Protein AF-0000000086679203 (afdb_homodimer)

Structure (mmCIF, N/CA/C/O backbone):
data_AF-0000000086679203-model_v1
#
loop_
_entity.id
_entity.type
_entity.pdbx_description
1 polymer 'Zinc finger CGNR domain-containing protein'
#
loop_
_atom_site.group_PDB
_atom_site.id
_atom_site.type_symbol
_atom_site.label_atom_id
_atom_site.label_alt_id
_atom_site.label_comp_id
_atom_site.label_asym_id
_atom_site.label_entity_id
_atom_site.label_seq_id
_atom_site.pdbx_PDB_ins_code
_atom_site.Cartn_x
_atom_site.Cartn_y
_atom_site.Cartn_z
_atom_site.occupancy
_atom_site.B_iso_or_equiv
_atom_site.auth_seq_id
_atom_site.auth_comp_id
_atom_site.auth_asym_id
_atom_site.auth_atom_id
_atom_site.pdbx_PDB_model_num
ATOM 1 N N . MET A 1 1 ? -20.391 -7.871 -9.812 1 28.98 1 MET A N 1
ATOM 2 C CA . MET A 1 1 ? -19.125 -7.648 -10.523 1 28.98 1 MET A CA 1
ATOM 3 C C . MET A 1 1 ? -18.188 -8.828 -10.344 1 28.98 1 MET A C 1
ATOM 5 O O . MET A 1 1 ? -17.969 -9.297 -9.219 1 28.98 1 MET A O 1
ATOM 9 N N . VAL A 1 2 ? -18.141 -9.641 -11.359 1 36.97 2 VAL A N 1
ATOM 10 C CA . VAL A 1 2 ? -17.266 -10.797 -11.234 1 36.97 2 VAL A CA 1
ATOM 11 C C . VAL A 1 2 ? -15.867 -10.352 -10.812 1 36.97 2 VAL A C 1
ATOM 13 O O . VAL A 1 2 ? -15.188 -9.633 -11.547 1 36.97 2 VAL A O 1
ATOM 16 N N . VAL A 1 3 ? -15.625 -10.086 -9.539 1 51.94 3 VAL A N 1
ATOM 17 C CA . VAL A 1 3 ? -14.328 -9.68 -9.023 1 51.94 3 VAL A CA 1
ATOM 18 C C . VAL A 1 3 ? -13.266 -10.695 -9.43 1 51.94 3 VAL A C 1
ATOM 20 O O . VAL A 1 3 ? -13.445 -11.898 -9.25 1 51.94 3 VAL A O 1
ATOM 23 N N . SER A 1 4 ? -12.383 -10.289 -10.422 1 75.81 4 SER A N 1
ATOM 24 C CA . SER A 1 4 ? -11.289 -11.109 -10.938 1 75.81 4 SER A CA 1
ATOM 25 C C . SER A 1 4 ? -10.414 -11.633 -9.812 1 75.81 4 SER A C 1
ATOM 27 O O . SER A 1 4 ? -10.289 -11 -8.766 1 75.81 4 SER A O 1
ATOM 29 N N . GLU A 1 5 ? -10.125 -12.953 -9.797 1 90.06 5 GLU A N 1
ATOM 30 C CA . GLU A 1 5 ? -9.203 -13.57 -8.844 1 90.06 5 GLU A CA 1
ATOM 31 C C . GLU A 1 5 ? -7.938 -12.734 -8.68 1 90.06 5 GLU A C 1
ATOM 33 O O . GLU A 1 5 ? -7.488 -12.086 -9.625 1 90.06 5 GLU A O 1
ATOM 38 N N . PRO A 1 6 ? -7.426 -12.656 -7.492 1 94 6 PRO A N 1
ATOM 39 C CA . PRO A 1 6 ? -6.152 -11.961 -7.281 1 94 6 PRO A CA 1
ATOM 40 C C . PRO A 1 6 ? -5.07 -12.406 -8.266 1 94 6 PRO A C 1
ATOM 42 O O . PRO A 1 6 ? -5.078 -13.547 -8.727 1 94 6 PRO A O 1
ATOM 45 N N . LEU A 1 7 ? -4.176 -11.562 -8.562 1 96.25 7 LEU A N 1
ATOM 46 C CA . LEU A 1 7 ? -3.15 -11.758 -9.586 1 96.25 7 LEU A CA 1
ATOM 47 C C . LEU A 1 7 ? -2.301 -12.984 -9.266 1 96.25 7 LEU A C 1
ATOM 49 O O . LEU A 1 7 ? -1.97 -13.766 -10.164 1 96.25 7 LEU A O 1
ATOM 53 N N . SER A 1 8 ? -1.88 -13.164 -8.023 1 97.5 8 SER A N 1
ATOM 54 C CA . SER A 1 8 ? -1.016 -14.273 -7.645 1 97.5 8 SER A CA 1
ATOM 55 C C . SER A 1 8 ? -1.728 -15.609 -7.816 1 97.5 8 SER A C 1
ATOM 57 O O . SER A 1 8 ? -1.093 -16.625 -8.117 1 97.5 8 SER A O 1
ATOM 59 N N . LEU A 1 9 ? -3.004 -15.625 -7.617 1 97.5 9 LEU A N 1
ATOM 60 C CA . LEU A 1 9 ? -3.771 -16.844 -7.844 1 97.5 9 LEU A CA 1
ATOM 61 C C . LEU A 1 9 ? -3.828 -17.188 -9.328 1 97.5 9 LEU A C 1
ATOM 63 O O . LEU A 1 9 ? -3.643 -18.344 -9.719 1 97.5 9 LEU A O 1
ATOM 67 N N . ARG A 1 10 ? -4.117 -16.172 -10.125 1 97.62 10 ARG A N 1
ATOM 68 C CA . ARG A 1 10 ? -4.07 -16.359 -11.57 1 97.62 10 ARG A CA 1
ATOM 69 C C . ARG A 1 10 ? -2.686 -16.812 -12.016 1 97.62 10 ARG A C 1
ATOM 71 O O . ARG A 1 10 ? -2.557 -17.656 -12.914 1 97.62 10 ARG A O 1
ATOM 78 N N . PHE A 1 11 ? -1.636 -16.281 -11.352 1 98.31 11 PHE A N 1
ATOM 79 C CA . PHE A 1 11 ? -0.25 -16.656 -11.609 1 98.31 11 PHE A CA 1
ATOM 80 C C . PHE A 1 11 ? -0.009 -18.109 -11.234 1 98.31 11 PHE A C 1
ATOM 82 O O . PHE A 1 11 ? 0.572 -18.875 -12.016 1 98.31 11 PHE A O 1
ATOM 89 N N . ALA A 1 12 ? -0.465 -18.562 -10.117 1 98 12 ALA A N 1
ATOM 90 C CA . ALA A 1 12 ? -0.355 -19.953 -9.68 1 98 12 ALA A CA 1
ATOM 91 C C . ALA A 1 12 ? -1.036 -20.906 -10.664 1 98 12 ALA A C 1
ATOM 93 O O . ALA A 1 12 ? -0.551 -22 -10.914 1 98 12 ALA A O 1
ATOM 94 N N . ASN A 1 13 ? -2.07 -20.406 -11.25 1 97.75 13 ASN A N 1
ATOM 95 C CA . ASN A 1 13 ? -2.904 -21.234 -12.109 1 97.75 13 ASN A CA 1
ATOM 96 C C . ASN A 1 13 ? -2.396 -21.234 -13.547 1 97.75 13 ASN A C 1
ATOM 98 O O . ASN A 1 13 ? -3.068 -21.75 -14.445 1 97.75 13 ASN A O 1
ATOM 102 N N . THR A 1 14 ? -1.277 -20.641 -13.727 1 98.19 14 THR A N 1
ATOM 103 C CA . THR A 1 14 ? -0.649 -20.797 -15.039 1 98.19 14 THR A CA 1
ATOM 104 C C . THR A 1 14 ? -0.159 -22.234 -15.234 1 98.19 14 THR A C 1
ATOM 106 O O . THR A 1 14 ? 0.176 -22.625 -16.359 1 98.19 14 THR A O 1
ATOM 109 N N . ARG A 1 15 ? -0.056 -22.969 -14.18 1 97.06 15 ARG A N 1
ATOM 110 C CA . ARG A 1 15 ? 0.003 -24.422 -14.273 1 97.06 15 ARG A CA 1
ATOM 111 C C . ARG A 1 15 ? -1.397 -25.031 -14.305 1 97.06 15 ARG A C 1
ATOM 113 O O . ARG A 1 15 ? -2.197 -24.797 -13.398 1 97.06 15 ARG A O 1
ATOM 120 N N . TYR A 1 16 ? -1.671 -25.734 -15.344 1 94.62 16 TYR A N 1
ATOM 121 C CA . TYR A 1 16 ? -3.012 -26.281 -15.508 1 94.62 16 TYR A CA 1
ATOM 122 C C . TYR A 1 16 ? -2.977 -27.578 -16.312 1 94.62 16 TYR A C 1
ATOM 124 O O . TYR A 1 16 ? -1.909 -28.03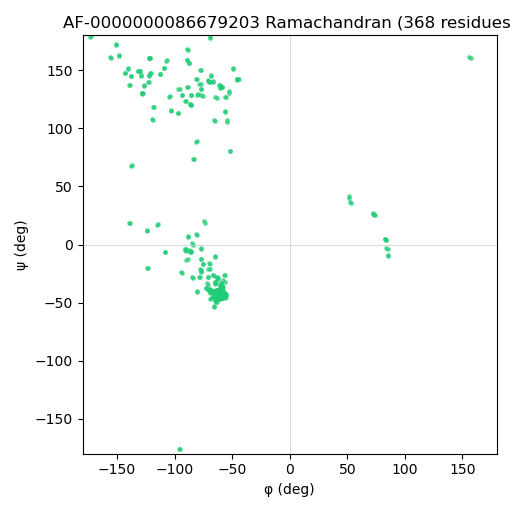1 -16.734 1 94.62 16 TYR A O 1
ATOM 132 N N . ALA A 1 17 ? -4.156 -28.234 -16.344 1 93.44 17 ALA A N 1
ATOM 133 C CA . ALA A 1 17 ? -4.273 -29.484 -17.109 1 93.44 17 ALA A CA 1
ATOM 134 C C . ALA A 1 17 ? -5.43 -29.422 -18.094 1 93.44 17 ALA A C 1
ATOM 136 O O . ALA A 1 17 ? -6.477 -28.828 -17.797 1 93.44 17 ALA A O 1
ATOM 137 N N . VAL A 1 18 ? -5.195 -29.891 -19.25 1 89.44 18 VAL A N 1
ATOM 138 C CA . VAL A 1 18 ? -6.227 -30.078 -20.281 1 89.44 18 VAL A CA 1
ATOM 139 C C . VAL A 1 18 ? -6.32 -31.562 -20.641 1 89.44 18 VAL A C 1
ATOM 141 O O . VAL A 1 18 ? -5.363 -32.125 -21.172 1 89.44 18 VAL A O 1
ATOM 144 N N . ARG A 1 19 ? -7.504 -32.156 -20.391 1 85.06 19 ARG A N 1
ATOM 145 C CA . ARG A 1 19 ? -7.723 -33.562 -20.672 1 85.06 19 ARG A CA 1
ATOM 146 C C . ARG A 1 19 ? -6.633 -34.438 -20.047 1 85.06 19 ARG A C 1
ATOM 148 O O . ARG A 1 19 ? -6.047 -35.281 -20.703 1 85.06 19 ARG A O 1
ATOM 155 N N . GLY A 1 20 ? -6.281 -34.094 -18.906 1 85.06 20 GLY A N 1
ATOM 156 C CA . GLY A 1 20 ? -5.34 -34.875 -18.125 1 85.06 20 GLY A CA 1
ATOM 157 C C . GLY A 1 20 ? -3.893 -34.562 -18.422 1 85.06 20 GLY A C 1
ATOM 158 O O . GLY A 1 20 ? -2.982 -35.062 -17.781 1 85.06 20 GLY A O 1
ATOM 159 N N . GLN A 1 21 ? -3.664 -33.719 -19.375 1 92.69 21 GLN A N 1
ATOM 160 C CA . GLN A 1 21 ? -2.303 -33.344 -19.734 1 92.69 21 GLN A CA 1
ATOM 161 C C . GLN A 1 21 ? -1.887 -32.031 -19.078 1 92.69 21 GLN A C 1
ATOM 163 O O . GLN A 1 21 ? -2.586 -31.016 -19.188 1 92.69 21 GLN A O 1
ATOM 168 N N . ALA A 1 22 ? -0.679 -32.094 -18.531 1 94.94 22 ALA A N 1
ATOM 169 C CA . ALA A 1 22 ? -0.171 -30.922 -17.812 1 94.94 22 ALA A CA 1
ATOM 170 C C . ALA A 1 22 ? 0.314 -29.844 -18.781 1 94.94 22 ALA A C 1
ATOM 172 O O . ALA A 1 22 ? 0.946 -30.156 -19.797 1 94.94 22 ALA A O 1
ATOM 173 N N . HIS A 1 23 ? 0.017 -28.625 -18.516 1 96.5 23 HIS A N 1
ATOM 174 C CA . HIS A 1 23 ? 0.454 -27.469 -19.281 1 96.5 23 HIS A CA 1
ATOM 175 C C . HIS A 1 23 ? 1.065 -26.406 -18.375 1 96.5 23 HIS A C 1
ATOM 177 O O . HIS A 1 23 ? 0.652 -26.25 -17.219 1 96.5 23 HIS A O 1
ATOM 183 N N . ASP A 1 24 ? 2.121 -25.703 -18.969 1 97.69 24 ASP A N 1
ATOM 184 C CA . ASP A 1 24 ? 2.805 -24.625 -18.25 1 97.69 24 ASP A CA 1
ATOM 185 C C . ASP A 1 24 ? 2.686 -23.297 -19 1 97.69 24 ASP A C 1
ATOM 187 O O . ASP A 1 24 ? 3.375 -23.078 -19.984 1 97.69 24 ASP A O 1
ATOM 191 N N . GLY A 1 25 ? 1.89 -22.406 -18.469 1 97.81 25 GLY A N 1
ATOM 192 C CA . GLY A 1 25 ? 1.56 -21.156 -19.125 1 97.81 25 GLY A CA 1
ATOM 193 C C . GLY A 1 25 ? 2.672 -20.125 -19.047 1 97.81 25 GLY A C 1
ATOM 194 O O . GLY A 1 25 ? 2.57 -19.047 -19.625 1 97.81 25 GLY A O 1
ATOM 195 N N . ILE A 1 26 ? 3.805 -20.484 -18.297 1 97.12 26 ILE A N 1
ATOM 196 C CA . ILE A 1 26 ? 4.902 -19.531 -18.219 1 97.12 26 ILE A CA 1
ATOM 197 C C . ILE A 1 26 ? 6.238 -20.266 -18.344 1 97.12 26 ILE A C 1
ATOM 199 O O . ILE A 1 26 ? 7.281 -19.734 -17.938 1 97.12 26 ILE A O 1
ATOM 203 N N . GLY A 1 27 ? 6.227 -21.453 -18.844 1 96.12 27 GLY A N 1
ATOM 204 C CA . GLY A 1 27 ? 7.379 -22.344 -18.828 1 96.12 27 GLY A CA 1
ATOM 205 C C . GLY A 1 27 ? 8.422 -21.984 -19.875 1 96.12 27 GLY A C 1
ATOM 206 O O . GLY A 1 27 ? 9.523 -22.531 -19.875 1 96.12 27 GLY A O 1
ATOM 207 N N . THR A 1 28 ? 8.109 -21.109 -20.828 1 95.38 28 THR A N 1
ATOM 208 C CA . THR A 1 28 ? 9.055 -20.625 -21.812 1 95.38 28 THR A CA 1
ATOM 209 C C . THR A 1 28 ? 9.172 -19.094 -21.75 1 95.38 28 THR A C 1
ATOM 211 O O . THR A 1 28 ? 8.305 -18.422 -21.188 1 95.38 28 THR A O 1
ATOM 214 N N . ARG A 1 29 ? 10.273 -18.672 -22.312 1 94.81 29 ARG A N 1
ATOM 215 C CA . ARG A 1 29 ? 10.492 -17.234 -22.359 1 94.81 29 ARG A CA 1
ATOM 216 C C . ARG A 1 29 ? 9.328 -16.516 -23.031 1 94.81 29 ARG A C 1
ATOM 218 O O . ARG A 1 29 ? 8.867 -15.477 -22.547 1 94.81 29 ARG A O 1
ATOM 225 N N . GLU A 1 30 ? 8.859 -17.078 -24.109 1 94.38 30 GLU A N 1
ATOM 226 C CA . GLU A 1 30 ? 7.773 -16.484 -24.891 1 94.38 30 GLU A CA 1
ATOM 227 C C . GLU A 1 30 ? 6.48 -16.453 -24.078 1 94.38 30 GLU A C 1
ATOM 229 O O . GLU A 1 30 ? 5.789 -15.43 -24.047 1 94.38 30 GLU A O 1
ATOM 234 N N . LEU A 1 31 ? 6.188 -17.516 -23.406 1 95.94 31 LEU A N 1
ATOM 235 C CA . LEU A 1 31 ? 4.961 -17.609 -22.625 1 95.94 31 LEU A CA 1
ATOM 236 C C . LEU A 1 31 ? 5.02 -16.672 -21.406 1 95.94 31 LEU A C 1
ATOM 238 O O . LEU A 1 31 ? 4.031 -16.016 -21.094 1 95.94 31 LEU A O 1
ATOM 242 N N . LEU A 1 32 ? 6.203 -16.656 -20.781 1 96.19 32 LEU A N 1
ATOM 243 C CA . LEU A 1 32 ? 6.379 -15.773 -19.641 1 96.19 32 LEU A CA 1
ATOM 244 C C . LEU A 1 32 ? 6.262 -14.312 -20.047 1 96.19 32 LEU A C 1
ATOM 246 O O . LEU A 1 32 ? 5.574 -13.531 -19.391 1 96.19 32 LEU A O 1
ATOM 250 N N . HIS A 1 33 ? 6.906 -13.969 -21.125 1 94 33 HIS A N 1
ATOM 251 C CA . HIS A 1 33 ? 6.844 -12.602 -21.625 1 94 33 HIS A CA 1
ATOM 252 C C . HIS A 1 33 ? 5.406 -12.195 -21.938 1 94 33 HIS A C 1
ATOM 254 O O . HIS A 1 33 ? 4.98 -11.094 -21.578 1 94 33 HIS A O 1
ATOM 260 N N . ALA A 1 34 ? 4.699 -13.047 -22.594 1 94.69 34 ALA A N 1
ATOM 261 C CA . ALA A 1 34 ? 3.305 -12.766 -22.938 1 94.69 34 ALA A CA 1
ATOM 262 C C . ALA A 1 34 ? 2.465 -12.57 -21.672 1 94.69 34 ALA A C 1
ATOM 264 O O . ALA A 1 34 ? 1.638 -11.656 -21.609 1 94.69 34 ALA A O 1
ATOM 265 N N . TRP A 1 35 ? 2.65 -13.422 -20.75 1 96.38 35 TRP A N 1
ATOM 266 C CA . TRP A 1 35 ? 1.886 -13.336 -19.516 1 96.38 35 TRP A CA 1
ATOM 267 C C . TRP A 1 35 ? 2.176 -12.023 -18.781 1 96.38 35 TRP A C 1
ATOM 269 O O . TRP A 1 35 ? 1.255 -11.336 -18.328 1 96.38 35 TRP A O 1
ATOM 279 N N . LEU A 1 36 ? 3.469 -11.648 -18.641 1 94.81 36 LEU A N 1
ATOM 280 C CA . LEU A 1 36 ? 3.869 -10.422 -17.953 1 94.81 36 LEU A CA 1
ATOM 281 C C . LEU A 1 36 ? 3.34 -9.188 -18.688 1 94.81 36 LEU A C 1
ATOM 283 O O . LEU A 1 36 ? 2.908 -8.227 -18.047 1 94.81 36 LEU A O 1
ATOM 287 N N . THR A 1 37 ? 3.385 -9.273 -19.953 1 93.06 37 THR A N 1
ATOM 288 C CA . THR A 1 37 ? 2.889 -8.156 -20.766 1 93.06 37 THR A CA 1
ATOM 289 C C . THR A 1 37 ? 1.393 -7.953 -20.547 1 93.06 37 THR A C 1
ATOM 291 O O . THR A 1 37 ? 0.935 -6.824 -20.359 1 93.06 37 THR A O 1
ATOM 294 N N . ARG A 1 38 ? 0.69 -9.023 -20.516 1 93.88 38 ARG A N 1
ATOM 295 C CA . ARG A 1 38 ? -0.756 -8.977 -20.328 1 93.88 38 ARG A CA 1
ATOM 296 C C . ARG A 1 38 ? -1.116 -8.406 -18.969 1 93.88 38 ARG A C 1
ATOM 298 O O . ARG A 1 38 ? -2.158 -7.77 -18.812 1 93.88 38 ARG A O 1
ATOM 305 N N . HIS A 1 39 ? -0.271 -8.555 -18.016 1 94.31 39 HIS A N 1
ATOM 306 C CA . HIS A 1 39 ? -0.597 -8.156 -16.641 1 94.31 39 HIS A CA 1
ATOM 307 C C . HIS A 1 39 ? 0.288 -7.008 -16.188 1 94.31 39 HIS A C 1
ATOM 309 O O . HIS A 1 39 ? 0.423 -6.77 -14.977 1 94.31 39 HIS A O 1
ATOM 315 N N . ALA A 1 40 ? 0.916 -6.312 -17.031 1 90.69 40 ALA A N 1
ATOM 316 C CA . ALA A 1 40 ? 1.896 -5.27 -16.734 1 90.69 40 ALA A CA 1
ATOM 317 C C . ALA A 1 40 ? 1.282 -4.18 -15.859 1 90.69 40 ALA A C 1
ATOM 319 O O . ALA A 1 40 ? 1.896 -3.734 -14.891 1 90.69 40 ALA A O 1
ATOM 320 N N . ASP A 1 41 ? 0.063 -3.814 -16.125 1 85.75 41 ASP A N 1
ATOM 321 C CA . ASP A 1 41 ? -0.6 -2.748 -15.375 1 85.75 41 ASP A CA 1
ATOM 322 C C . ASP A 1 41 ? -0.829 -3.154 -13.922 1 85.75 41 ASP A C 1
ATOM 324 O O . ASP A 1 41 ? -0.55 -2.379 -13 1 85.75 41 ASP A O 1
ATOM 328 N N . GLU A 1 42 ? -1.292 -4.328 -13.789 1 88.88 42 GLU A N 1
ATOM 329 C CA . GLU A 1 42 ? -1.544 -4.82 -12.438 1 88.88 42 GLU A CA 1
ATOM 330 C C . GLU A 1 42 ? -0.242 -4.992 -11.656 1 88.88 42 GLU A C 1
ATOM 332 O O . GLU A 1 42 ? -0.23 -4.895 -10.43 1 88.88 42 GLU A O 1
ATOM 337 N N . LEU A 1 43 ? 0.821 -5.219 -12.406 1 89.19 43 LEU A N 1
ATOM 338 C CA . LEU A 1 43 ? 2.129 -5.414 -11.789 1 89.19 43 LEU A CA 1
ATOM 339 C C . LEU A 1 43 ? 2.816 -4.074 -11.539 1 89.19 43 LEU A C 1
ATOM 341 O O . LEU A 1 43 ? 3.877 -4.027 -10.914 1 89.19 43 LEU A O 1
ATOM 345 N N . GLY A 1 44 ? 2.211 -3.033 -12.008 1 81.69 44 GLY A N 1
ATOM 346 C CA . GLY A 1 44 ? 2.803 -1.714 -11.844 1 81.69 44 GLY A CA 1
ATOM 347 C C . GLY A 1 44 ? 4.016 -1.492 -12.727 1 81.69 44 GLY A C 1
ATOM 348 O O . GLY A 1 44 ? 4.934 -0.755 -12.352 1 81.69 44 GLY A O 1
ATOM 349 N N . LEU A 1 45 ? 4.074 -2.162 -13.812 1 81.69 45 LEU A N 1
ATOM 350 C CA . LEU A 1 45 ? 5.234 -2.059 -14.695 1 81.69 45 LEU A CA 1
ATOM 351 C C . LEU A 1 45 ? 5 -1.006 -15.773 1 81.69 45 LEU A C 1
ATOM 353 O O . LEU A 1 45 ? 3.887 -0.868 -16.281 1 81.69 45 LEU A O 1
ATOM 357 N N . THR A 1 46 ? 6.02 -0.005 -15.945 1 71.75 46 THR A N 1
ATOM 358 C CA . THR A 1 46 ? 5.953 0.985 -17.016 1 71.75 46 THR A CA 1
ATOM 359 C C . THR A 1 46 ? 6.281 0.349 -18.359 1 71.75 46 THR A C 1
ATOM 361 O O . THR A 1 46 ? 6.188 1.003 -19.406 1 71.75 46 THR A O 1
ATOM 364 N N . GLY A 1 47 ? 6.227 -0.931 -18.516 1 69.75 47 GLY A N 1
ATOM 365 C CA . GLY A 1 47 ? 6.512 -1.688 -19.719 1 69.75 47 GLY A CA 1
ATOM 366 C C . GLY A 1 47 ? 6.887 -3.131 -19.453 1 69.75 47 GLY A C 1
ATOM 367 O O . GLY A 1 47 ? 7.117 -3.512 -18.297 1 69.75 47 GLY A O 1
ATOM 368 N N . ALA A 1 48 ? 6.742 -3.9 -20.531 1 69.06 48 ALA A N 1
ATOM 369 C CA . ALA A 1 48 ? 7.082 -5.312 -20.391 1 69.06 48 ALA A CA 1
ATOM 370 C C . ALA A 1 48 ? 8.562 -5.488 -20.062 1 69.06 48 ALA A C 1
ATOM 372 O O . ALA A 1 48 ? 9.422 -4.867 -20.703 1 69.06 48 ALA A O 1
ATOM 373 N N . PRO A 1 49 ? 8.688 -6.223 -18.969 1 77.38 49 PRO A N 1
ATOM 374 C CA . PRO A 1 49 ? 10.094 -6.488 -18.656 1 77.38 49 PRO A CA 1
ATOM 375 C C . PRO A 1 49 ? 10.805 -7.262 -19.766 1 77.38 49 PRO A C 1
ATOM 377 O O . PRO A 1 49 ? 10.188 -8.062 -20.453 1 77.38 49 PRO A O 1
ATOM 380 N N . ARG A 1 50 ? 12.07 -6.832 -20.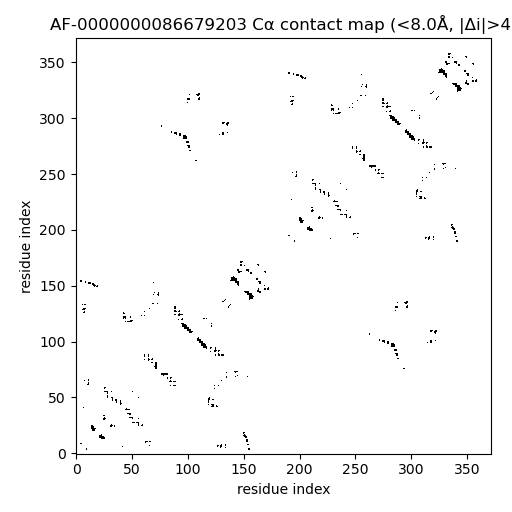078 1 80.5 50 ARG A N 1
ATOM 381 C CA . ARG A 1 50 ? 12.914 -7.68 -20.922 1 80.5 50 ARG A CA 1
ATOM 382 C C . ARG A 1 50 ? 13.258 -8.984 -20.219 1 80.5 50 ARG A C 1
ATOM 384 O O . ARG A 1 50 ? 13.898 -8.984 -19.172 1 80.5 50 ARG A O 1
ATOM 391 N N . ILE A 1 51 ? 12.625 -10.023 -20.703 1 82.06 51 ILE A N 1
ATOM 392 C CA . ILE A 1 51 ? 12.773 -11.328 -20.062 1 82.06 51 ILE A CA 1
ATOM 393 C C . ILE A 1 51 ? 13.828 -12.141 -20.812 1 82.06 51 ILE A C 1
ATOM 395 O O . ILE A 1 51 ? 13.711 -12.344 -22.031 1 82.06 51 ILE A O 1
ATOM 399 N N . GLY A 1 52 ? 14.945 -12.391 -20.141 1 82.44 52 GLY A N 1
ATOM 400 C CA . GLY A 1 52 ? 15.914 -13.32 -20.703 1 82.44 52 GLY A CA 1
ATOM 401 C C . GLY A 1 52 ? 15.656 -14.758 -20.312 1 82.44 52 GLY A C 1
ATOM 402 O O . GLY A 1 52 ? 14.773 -15.031 -19.484 1 82.44 52 GLY A O 1
ATOM 403 N N . ARG A 1 53 ? 16.359 -15.75 -21 1 79.69 53 ARG A N 1
ATOM 404 C CA . ARG A 1 53 ? 16.203 -17.172 -20.734 1 79.69 53 ARG A CA 1
ATOM 405 C C . ARG A 1 53 ? 16.484 -17.5 -19.266 1 79.69 53 ARG A C 1
ATOM 407 O O . ARG A 1 53 ? 15.891 -18.422 -18.703 1 79.69 53 ARG A O 1
ATOM 414 N N . THR A 1 54 ? 17.25 -16.688 -18.75 1 86 54 THR A N 1
ATOM 415 C CA . THR A 1 54 ? 17.672 -16.953 -17.375 1 86 54 THR A CA 1
ATOM 416 C C . THR A 1 54 ? 16.641 -16.438 -16.391 1 86 54 THR A C 1
ATOM 418 O O . THR A 1 54 ? 16.734 -16.688 -15.18 1 86 54 THR A O 1
ATOM 421 N N . ASP A 1 55 ? 15.562 -15.844 -16.922 1 92.19 55 ASP A N 1
ATOM 422 C CA . ASP A 1 55 ? 14.562 -15.25 -16.031 1 92.19 55 ASP A CA 1
ATOM 423 C C . ASP A 1 55 ? 13.438 -16.234 -15.734 1 92.19 55 ASP A C 1
ATOM 425 O O . ASP A 1 55 ? 12.797 -16.156 -14.68 1 92.19 55 ASP A O 1
ATOM 429 N N . VAL A 1 56 ? 13.195 -17.203 -16.594 1 95.31 56 VAL A N 1
ATOM 430 C CA . VAL A 1 56 ? 12.047 -18.109 -16.531 1 95.31 56 VAL A CA 1
ATOM 431 C C . VAL A 1 56 ? 12.102 -18.922 -15.234 1 95.31 56 VAL A C 1
ATOM 433 O O . VAL A 1 56 ? 11.125 -18.984 -14.492 1 95.31 56 VAL A O 1
ATOM 436 N N . PRO A 1 57 ? 13.266 -19.422 -14.883 1 96.62 57 PRO A N 1
ATOM 437 C CA . PRO A 1 57 ? 13.305 -20.25 -13.672 1 96.62 57 PRO A CA 1
ATOM 438 C C . PRO A 1 57 ? 12.867 -19.469 -12.422 1 96.62 57 PRO A C 1
ATOM 440 O O . PRO A 1 57 ? 12.188 -20.031 -11.555 1 96.62 57 PRO A O 1
ATOM 443 N N . ALA A 1 58 ? 13.242 -18.25 -12.344 1 96 58 ALA A N 1
ATOM 444 C CA . ALA A 1 58 ? 12.891 -17.469 -11.172 1 96 58 ALA A CA 1
ATOM 445 C C . ALA A 1 58 ? 11.375 -17.328 -11.031 1 96 58 ALA A C 1
ATOM 447 O O . ALA A 1 58 ? 10.836 -17.406 -9.93 1 96 58 ALA A O 1
ATOM 448 N N . PHE A 1 59 ? 10.742 -17.125 -12.125 1 97.31 59 PHE A N 1
ATOM 449 C CA . PHE A 1 59 ? 9.289 -16.984 -12.094 1 97.31 59 PHE A CA 1
ATOM 450 C C . PHE A 1 59 ? 8.617 -18.328 -11.844 1 97.31 59 PHE A C 1
ATOM 452 O O . PHE A 1 59 ? 7.602 -18.391 -11.141 1 97.31 59 PHE A O 1
ATOM 459 N N . VAL A 1 60 ? 9.156 -19.328 -12.406 1 97.69 60 VAL A N 1
ATOM 460 C CA . VAL A 1 60 ? 8.625 -20.656 -12.18 1 97.69 60 VAL A CA 1
ATOM 461 C C . VAL A 1 60 ? 8.781 -21.047 -10.711 1 97.69 60 VAL A C 1
ATOM 463 O O . VAL A 1 60 ? 7.852 -21.578 -10.094 1 97.69 60 VAL A O 1
ATOM 466 N N . ASP A 1 61 ? 9.961 -20.734 -10.18 1 97.38 61 ASP A N 1
ATOM 467 C CA . ASP A 1 61 ? 10.188 -21 -8.758 1 97.38 61 ASP A CA 1
ATOM 468 C C . ASP A 1 61 ? 9.172 -20.266 -7.895 1 97.38 61 ASP A C 1
ATOM 470 O O . ASP A 1 61 ? 8.648 -20.828 -6.926 1 97.38 61 ASP A O 1
ATOM 474 N N . LEU A 1 62 ? 8.945 -19.062 -8.266 1 97.81 62 LEU A N 1
ATOM 475 C CA . LEU A 1 62 ? 7.969 -18.281 -7.516 1 97.81 62 LEU A CA 1
ATOM 476 C C . LEU A 1 62 ? 6.574 -18.875 -7.645 1 97.81 62 LEU A C 1
ATOM 478 O O . LEU A 1 62 ? 5.871 -19.047 -6.648 1 97.81 62 LEU A O 1
ATOM 482 N N . ARG A 1 63 ? 6.191 -19.188 -8.844 1 98.25 63 ARG A N 1
ATOM 483 C CA . ARG A 1 63 ? 4.879 -19.781 -9.055 1 98.25 63 ARG A CA 1
ATOM 484 C C . ARG A 1 63 ? 4.715 -21.047 -8.219 1 98.25 63 ARG A C 1
ATOM 486 O O . ARG A 1 63 ? 3.682 -21.25 -7.578 1 98.25 63 ARG A O 1
ATOM 493 N N . ASP A 1 64 ? 5.699 -21.859 -8.242 1 97.06 64 ASP A N 1
ATOM 494 C CA . ASP A 1 64 ? 5.637 -23.125 -7.516 1 97.06 64 ASP A CA 1
ATOM 495 C C . ASP A 1 64 ? 5.555 -22.891 -6.012 1 97.06 64 ASP A C 1
ATOM 497 O O . ASP A 1 64 ? 4.812 -23.578 -5.309 1 97.06 64 ASP A O 1
ATOM 501 N N . ALA A 1 65 ? 6.32 -21.969 -5.562 1 96.75 65 ALA A N 1
ATOM 502 C CA . ALA A 1 65 ? 6.242 -21.609 -4.152 1 96.75 65 ALA A CA 1
ATOM 503 C C . ALA A 1 65 ? 4.84 -21.141 -3.781 1 96.75 65 ALA A C 1
ATOM 505 O O . ALA A 1 65 ? 4.293 -21.531 -2.75 1 96.75 65 ALA A O 1
ATOM 506 N N . VAL A 1 66 ? 4.27 -20.297 -4.59 1 97.25 66 VAL A N 1
ATOM 507 C CA . VAL A 1 66 ? 2.926 -19.766 -4.352 1 97.25 66 VAL A CA 1
ATOM 508 C C . VAL A 1 66 ? 1.923 -20.922 -4.32 1 97.25 66 VAL A C 1
ATOM 510 O O . VAL A 1 66 ? 1.086 -21 -3.42 1 97.25 66 VAL A O 1
ATOM 513 N N . ARG A 1 67 ? 2.01 -21.781 -5.25 1 96.25 67 ARG A N 1
ATOM 514 C CA . ARG A 1 67 ? 1.107 -22.922 -5.305 1 96.25 67 ARG A CA 1
ATOM 515 C C . ARG A 1 67 ? 1.233 -23.781 -4.051 1 96.25 67 ARG A C 1
ATOM 517 O O . ARG A 1 67 ? 0.228 -24.203 -3.48 1 96.25 67 ARG A O 1
ATOM 524 N N . ASP A 1 68 ? 2.451 -24.047 -3.668 1 94.44 68 ASP A N 1
ATOM 525 C CA . ASP A 1 68 ? 2.678 -24.844 -2.469 1 94.44 68 ASP A CA 1
ATOM 526 C C . ASP A 1 68 ? 2.041 -24.188 -1.244 1 94.44 68 ASP A C 1
ATOM 528 O O . ASP A 1 68 ? 1.42 -24.875 -0.424 1 94.44 68 ASP A O 1
ATOM 532 N N . LEU A 1 69 ? 2.201 -22.984 -1.126 1 94.25 69 LEU A N 1
ATOM 533 C CA . LEU A 1 69 ? 1.674 -22.266 0.03 1 94.25 69 LEU A CA 1
ATOM 534 C C . LEU A 1 69 ? 0.151 -22.203 -0.019 1 94.25 69 LEU A C 1
ATOM 536 O O . LEU A 1 69 ? -0.511 -22.266 1.021 1 94.25 69 LEU A O 1
ATOM 540 N N . ILE A 1 70 ? -0.42 -22 -1.205 1 94.06 70 ILE A N 1
ATOM 541 C CA . ILE A 1 70 ? -1.87 -22.047 -1.352 1 94.06 70 ILE A CA 1
ATOM 542 C C . ILE A 1 70 ? -2.387 -23.422 -0.914 1 94.06 70 ILE A C 1
ATOM 544 O O . ILE A 1 70 ? -3.396 -23.516 -0.214 1 94.06 70 ILE A O 1
ATOM 548 N N . ALA A 1 71 ? -1.712 -24.422 -1.32 1 92.75 71 ALA A N 1
ATOM 549 C CA . ALA A 1 71 ? -2.102 -25.766 -0.935 1 92.75 71 ALA A CA 1
ATOM 550 C C . ALA A 1 71 ? -2.121 -25.922 0.583 1 92.75 71 ALA A C 1
ATOM 552 O O . ALA A 1 71 ? -3.014 -26.578 1.135 1 92.75 71 ALA A O 1
ATOM 553 N N . VAL A 1 72 ? -1.149 -25.391 1.206 1 89.75 72 VAL A N 1
ATOM 554 C CA . VAL A 1 72 ? -1.096 -25.422 2.664 1 89.75 72 VAL A CA 1
ATOM 555 C C . VAL A 1 72 ? -2.32 -24.703 3.238 1 89.75 72 VAL A C 1
ATOM 557 O O . VAL A 1 72 ? -2.959 -25.219 4.164 1 89.75 72 VAL A O 1
ATOM 560 N N . ALA A 1 73 ? -2.646 -23.625 2.688 1 88.12 73 ALA A N 1
ATOM 561 C CA . ALA A 1 73 ? -3.789 -22.844 3.156 1 88.12 73 ALA A CA 1
ATOM 562 C C . ALA A 1 73 ? -5.098 -23.594 2.934 1 88.12 73 ALA A C 1
ATOM 564 O O . ALA A 1 73 ? -6.004 -23.531 3.768 1 88.12 73 ALA A O 1
ATOM 565 N N . VAL A 1 74 ? -5.199 -24.188 1.823 1 89.38 74 VAL A N 1
ATOM 566 C CA . VAL A 1 74 ? -6.398 -24.938 1.462 1 89.38 74 VAL A CA 1
ATOM 567 C C . VAL A 1 74 ? -6.602 -26.094 2.445 1 89.38 74 VAL A C 1
ATOM 569 O O . VAL A 1 74 ? -7.734 -26.422 2.805 1 89.38 74 VAL A O 1
ATOM 572 N N . ASP A 1 75 ? -5.547 -26.734 2.836 1 83.62 75 ASP A N 1
ATOM 573 C CA . ASP A 1 75 ? -5.605 -27.891 3.715 1 83.62 75 ASP A CA 1
ATOM 574 C C . ASP A 1 75 ? -5.758 -27.469 5.176 1 83.62 75 ASP A C 1
ATOM 576 O O . ASP A 1 75 ? -5.707 -28.312 6.078 1 83.62 75 ASP A O 1
ATOM 580 N N . GLY A 1 76 ? -5.984 -26.172 5.422 1 74.75 76 GLY A N 1
ATOM 581 C CA . GLY A 1 76 ? -6.176 -25.688 6.777 1 74.75 76 GLY A CA 1
ATOM 582 C C . GLY A 1 76 ? -4.895 -25.641 7.586 1 74.75 76 GLY A C 1
ATOM 583 O O . GLY A 1 76 ? -4.914 -25.828 8.805 1 74.75 76 GLY A O 1
ATOM 584 N N . GLY A 1 77 ? -3.861 -25.531 6.902 1 63.19 77 GLY A N 1
ATOM 585 C CA . GLY A 1 77 ? -2.572 -25.391 7.562 1 63.19 77 GLY A CA 1
ATOM 586 C C . GLY A 1 77 ? -1.966 -26.734 7.969 1 63.19 77 GLY A C 1
ATOM 587 O O . GLY A 1 77 ? -0.94 -26.766 8.656 1 63.19 77 GLY A O 1
ATOM 588 N N . ARG A 1 78 ? -2.59 -27.875 7.641 1 63.31 78 ARG A N 1
ATOM 589 C CA . ARG A 1 78 ? -2.115 -29.172 8.109 1 63.31 78 ARG A CA 1
ATOM 590 C C . ARG A 1 78 ? -0.898 -29.625 7.316 1 63.31 78 ARG A C 1
ATOM 592 O O . ARG A 1 78 ? -0.073 -30.391 7.824 1 63.31 78 ARG A O 1
ATOM 599 N N . ALA A 1 79 ? -0.788 -29.078 6.188 1 61.97 79 ALA A N 1
ATOM 600 C CA . ALA A 1 79 ? 0.375 -29.453 5.383 1 61.97 79 ALA A CA 1
ATOM 601 C C . ALA A 1 79 ? 1.658 -28.875 5.98 1 61.97 79 ALA A C 1
ATOM 603 O O . ALA A 1 79 ? 1.629 -27.859 6.672 1 61.97 79 ALA A O 1
ATOM 604 N N . PRO A 1 80 ? 2.801 -29.719 5.926 1 63 80 PRO A N 1
ATOM 605 C CA . PRO A 1 80 ? 4.07 -29.219 6.453 1 63 80 PRO A CA 1
ATOM 606 C C . PRO A 1 80 ? 4.367 -27.797 5.992 1 63 80 PRO A C 1
ATOM 608 O O . PRO A 1 80 ? 3.955 -27.391 4.898 1 63 80 PRO A O 1
ATOM 611 N N . ALA A 1 81 ? 4.93 -27.094 6.973 1 59.72 81 ALA A N 1
ATOM 612 C CA . ALA A 1 81 ? 5.309 -25.703 6.742 1 59.72 81 ALA A CA 1
ATOM 613 C C . ALA A 1 81 ? 6.258 -25.578 5.551 1 59.72 81 ALA A C 1
ATOM 615 O O . ALA A 1 81 ? 7.148 -26.406 5.371 1 59.72 81 ALA A O 1
ATOM 616 N N . HIS A 1 82 ? 5.832 -24.953 4.535 1 79.31 82 HIS A N 1
ATOM 617 C CA . HIS A 1 82 ? 6.723 -24.656 3.418 1 79.31 82 HIS A CA 1
ATOM 618 C C . HIS A 1 82 ? 7.523 -23.375 3.676 1 79.31 82 HIS A C 1
ATOM 620 O O . HIS A 1 82 ? 7.32 -22.359 3.006 1 79.31 82 HIS A O 1
ATOM 626 N N . ASP A 1 83 ? 8.547 -23.531 4.621 1 86.31 83 ASP A N 1
ATOM 627 C CA . ASP A 1 83 ? 9.375 -22.406 5.074 1 86.31 83 ASP A CA 1
ATOM 628 C C . ASP A 1 83 ? 10.172 -21.812 3.92 1 86.31 83 ASP A C 1
ATOM 630 O O . ASP A 1 83 ? 10.414 -20.609 3.885 1 86.31 83 ASP A O 1
ATOM 634 N N . ASP A 1 84 ? 10.453 -22.719 2.963 1 92.06 84 ASP A N 1
ATOM 635 C CA . ASP A 1 84 ? 11.219 -22.234 1.819 1 92.06 84 ASP A CA 1
ATOM 636 C C . ASP A 1 84 ? 10.391 -21.281 0.96 1 92.06 84 ASP A C 1
ATOM 638 O O . ASP A 1 84 ? 10.922 -20.297 0.431 1 92.06 84 ASP A O 1
ATOM 642 N N . GLY A 1 85 ? 9.125 -21.641 0.829 1 94.81 85 GLY A N 1
ATOM 643 C CA . GLY A 1 85 ? 8.242 -20.766 0.081 1 94.81 85 GLY A CA 1
ATOM 644 C C . GLY A 1 85 ? 8.055 -19.406 0.734 1 94.81 85 GLY A C 1
ATOM 645 O O . GLY A 1 85 ? 8.109 -18.375 0.062 1 94.81 85 GLY A O 1
ATOM 646 N N . VAL A 1 86 ? 7.949 -19.484 2.002 1 94.25 86 VAL A N 1
ATOM 647 C CA . VAL A 1 86 ? 7.797 -18.25 2.766 1 94.25 86 VAL A CA 1
ATOM 648 C C . VAL A 1 86 ? 9.062 -17.406 2.639 1 94.25 86 VAL A C 1
ATOM 650 O O . VAL A 1 86 ? 8.984 -16.188 2.396 1 94.25 86 VAL A O 1
ATOM 653 N N . ALA A 1 87 ? 10.18 -17.984 2.783 1 95.56 87 ALA A N 1
ATOM 654 C CA . ALA A 1 87 ? 11.461 -17.297 2.678 1 95.56 87 ALA A CA 1
ATOM 655 C C . ALA A 1 87 ? 11.633 -16.672 1.297 1 95.56 87 ALA A C 1
ATOM 657 O O . ALA A 1 87 ? 12.133 -15.547 1.176 1 95.56 87 ALA A O 1
ATOM 658 N N . LEU A 1 88 ? 11.25 -17.406 0.315 1 96.69 88 LEU A N 1
ATOM 659 C CA . LEU A 1 88 ? 11.367 -16.891 -1.045 1 96.69 88 LEU A CA 1
ATOM 660 C C . LEU A 1 88 ? 10.484 -15.664 -1.241 1 96.69 88 LEU A C 1
ATOM 662 O O . LEU A 1 88 ? 10.93 -14.641 -1.771 1 96.69 88 LEU A O 1
ATOM 666 N N . LEU A 1 89 ? 9.211 -15.781 -0.843 1 96.69 89 LEU A N 1
ATOM 667 C CA . LEU A 1 89 ? 8.312 -14.633 -0.963 1 96.69 89 LEU A CA 1
ATOM 668 C C . LEU A 1 89 ? 8.891 -13.414 -0.248 1 96.69 89 LEU A C 1
ATOM 670 O O . LEU A 1 89 ? 8.891 -12.312 -0.798 1 96.69 89 LEU A O 1
ATOM 674 N N . ASN A 1 90 ? 9.406 -13.641 0.918 1 95.62 90 ASN A N 1
ATOM 675 C CA . ASN A 1 90 ? 9.938 -12.539 1.713 1 95.62 90 ASN A CA 1
ATOM 676 C C . ASN A 1 90 ? 11.18 -11.922 1.065 1 95.62 90 ASN A C 1
ATOM 678 O O . ASN A 1 90 ? 11.352 -10.703 1.072 1 95.62 90 ASN A O 1
ATOM 682 N N . ARG A 1 91 ? 12.008 -12.688 0.56 1 95.5 91 ARG A N 1
ATOM 683 C CA . ARG A 1 91 ? 13.195 -12.188 -0.124 1 95.5 91 ARG A CA 1
ATOM 684 C C . ARG A 1 91 ? 12.82 -11.344 -1.338 1 95.5 91 ARG A C 1
ATOM 686 O O . ARG A 1 91 ? 13.375 -10.266 -1.545 1 95.5 91 ARG A O 1
ATOM 693 N N . LEU A 1 92 ? 11.914 -11.836 -2.139 1 94.94 92 LEU A N 1
ATOM 694 C CA . LEU A 1 92 ? 11.492 -11.117 -3.336 1 94.94 92 LEU A CA 1
ATOM 695 C C . LEU A 1 92 ? 10.773 -9.828 -2.971 1 94.94 92 LEU A C 1
ATOM 697 O O . LEU A 1 92 ? 10.984 -8.789 -3.604 1 94.94 92 LEU A O 1
ATOM 701 N N . SER A 1 93 ? 9.945 -9.875 -1.984 1 93.62 93 SER A N 1
ATOM 702 C CA . SER A 1 93 ? 9.234 -8.695 -1.496 1 93.62 93 SER A CA 1
ATOM 703 C C . SER A 1 93 ? 10.211 -7.598 -1.083 1 93.62 93 SER A C 1
ATOM 705 O O . SER A 1 93 ? 10.016 -6.426 -1.412 1 93.62 93 SER A O 1
ATOM 707 N N . ALA A 1 94 ? 11.25 -8.016 -0.419 1 90.25 94 ALA A N 1
ATOM 708 C CA . ALA A 1 94 ? 12.242 -7.082 0.104 1 90.25 94 ALA A CA 1
ATOM 709 C C . ALA A 1 94 ? 13.164 -6.586 -1.003 1 90.25 94 ALA A C 1
ATOM 711 O O . ALA A 1 94 ? 13.805 -5.539 -0.866 1 90.25 94 ALA A O 1
ATOM 712 N N . GLY A 1 95 ? 13.242 -7.336 -1.98 1 88.12 95 GLY A N 1
ATOM 713 C CA . GLY A 1 95 ? 14.266 -7.137 -2.992 1 88.12 95 GLY A CA 1
ATOM 714 C C . GLY A 1 95 ? 13.977 -5.969 -3.916 1 88.12 95 GLY A C 1
ATOM 715 O O . GLY A 1 95 ? 14.859 -5.508 -4.637 1 88.12 95 GLY A O 1
ATOM 716 N N . ALA A 1 96 ? 12.781 -5.512 -3.936 1 86.25 96 ALA A N 1
ATOM 717 C CA . ALA A 1 96 ? 12.422 -4.367 -4.766 1 86.25 96 ALA A CA 1
ATOM 718 C C . ALA A 1 96 ? 11.508 -3.406 -4.012 1 86.25 96 ALA A C 1
ATOM 720 O O . ALA A 1 96 ? 10.336 -3.242 -4.371 1 86.25 96 ALA A O 1
ATOM 721 N N . PRO A 1 97 ? 12.102 -2.826 -3.037 1 82.69 97 PRO A N 1
ATOM 722 C CA . PRO A 1 97 ? 11.258 -1.869 -2.318 1 82.69 97 PRO A CA 1
ATOM 723 C C . PRO A 1 97 ? 10.719 -0.763 -3.223 1 82.69 97 PRO A C 1
ATOM 725 O O . PRO A 1 97 ? 11.383 -0.36 -4.176 1 82.69 97 PRO A O 1
ATOM 728 N N . SER A 1 98 ? 9.484 -0.495 -3.066 1 81.75 98 SER A N 1
ATOM 729 C CA . SER A 1 98 ? 8.844 0.597 -3.795 1 81.75 98 SER A CA 1
ATOM 730 C C . SER A 1 98 ? 8.25 1.625 -2.84 1 81.75 98 SER A C 1
ATOM 732 O O . SER A 1 98 ? 7.941 1.308 -1.689 1 81.75 98 SER A O 1
ATOM 734 N N . TRP A 1 99 ? 8.281 2.855 -3.303 1 84.94 99 TRP A N 1
ATOM 735 C CA . TRP A 1 99 ? 7.707 3.926 -2.492 1 84.94 99 TRP A CA 1
ATOM 736 C C . TRP A 1 99 ? 7.012 4.961 -3.371 1 84.94 99 TRP A C 1
ATOM 738 O O . TRP A 1 99 ? 7.367 5.133 -4.539 1 84.94 99 TRP A O 1
ATOM 748 N N . PRO A 1 100 ? 5.938 5.539 -2.803 1 88.19 100 PRO A N 1
ATOM 749 C CA . PRO A 1 100 ? 5.277 6.605 -3.559 1 88.19 100 PRO A CA 1
ATOM 750 C C . PRO A 1 100 ? 6.133 7.863 -3.678 1 88.19 100 PRO A C 1
ATOM 752 O O . PRO A 1 100 ? 6.879 8.195 -2.756 1 88.19 100 PRO A O 1
ATOM 755 N N . THR A 1 101 ? 6.02 8.516 -4.777 1 91.12 101 THR A N 1
ATOM 756 C CA . THR A 1 101 ? 6.668 9.781 -5.086 1 91.12 101 THR A CA 1
ATOM 757 C C . THR A 1 101 ? 5.648 10.805 -5.582 1 91.12 101 THR A C 1
ATOM 759 O O . THR A 1 101 ? 4.785 10.484 -6.398 1 91.12 101 THR A O 1
ATOM 762 N N . LEU A 1 102 ? 5.691 11.992 -4.996 1 92.38 102 LEU A N 1
ATOM 763 C CA . LEU A 1 102 ? 4.801 13.07 -5.402 1 92.38 102 LEU A CA 1
ATOM 764 C C . LEU A 1 102 ? 5.391 13.852 -6.578 1 92.38 102 LEU A C 1
ATOM 766 O O . LEU A 1 102 ? 6.555 14.258 -6.535 1 92.38 102 LEU A O 1
ATOM 770 N N . VAL A 1 103 ? 4.648 14.016 -7.59 1 89.69 103 VAL A N 1
ATOM 771 C CA . VAL A 1 103 ? 5.07 14.789 -8.75 1 89.69 103 VAL A CA 1
ATOM 772 C C . VAL A 1 103 ? 3.994 15.805 -9.117 1 89.69 103 VAL A C 1
ATOM 774 O O . VAL A 1 103 ? 2.826 15.633 -8.766 1 89.69 103 VAL A O 1
ATOM 777 N N . ARG A 1 104 ? 4.402 16.875 -9.648 1 85.06 104 ARG A N 1
ATOM 778 C CA . ARG A 1 104 ? 3.475 17.859 -10.195 1 85.06 104 ARG A CA 1
ATOM 779 C C . ARG A 1 104 ? 3.428 17.781 -11.711 1 85.06 104 ARG A C 1
ATOM 781 O O . ARG A 1 104 ? 4.465 17.875 -12.375 1 85.06 104 ARG A O 1
ATOM 788 N N . ALA A 1 105 ? 2.242 17.422 -12.219 1 79.62 105 ALA A N 1
ATOM 789 C CA . ALA A 1 105 ? 2.008 17.359 -13.656 1 79.62 105 ALA A CA 1
ATOM 790 C C . ALA A 1 105 ? 0.756 18.141 -14.047 1 79.62 105 ALA A C 1
ATOM 792 O O . ALA A 1 105 ? -0.302 17.984 -13.43 1 79.62 105 ALA A O 1
ATOM 793 N N . ASP A 1 106 ? 0.839 19.031 -15.039 1 79.5 106 ASP A N 1
ATOM 794 C CA . ASP A 1 106 ? -0.261 19.859 -15.523 1 79.5 106 ASP A CA 1
ATOM 795 C C . ASP A 1 106 ? -0.917 20.625 -14.375 1 79.5 106 ASP A C 1
ATOM 797 O O . ASP A 1 106 ? -2.145 20.656 -14.273 1 79.5 106 ASP A O 1
ATOM 801 N N . GLY A 1 107 ? -0.143 21.031 -13.445 1 76.81 107 GLY A N 1
ATOM 802 C CA . GLY A 1 107 ? -0.617 21.875 -12.359 1 76.81 107 GLY A CA 1
ATOM 803 C C . GLY A 1 107 ? -1.268 21.094 -11.234 1 76.81 107 GLY A C 1
ATOM 804 O O . GLY A 1 107 ? -1.754 21.672 -10.266 1 76.81 107 GLY A O 1
ATOM 805 N N . ARG A 1 108 ? -1.225 19.766 -11.359 1 83.31 108 ARG A N 1
ATOM 806 C CA . ARG A 1 108 ? -1.863 18.938 -10.336 1 83.31 108 ARG A CA 1
ATOM 807 C C . ARG A 1 108 ? -0.862 17.969 -9.703 1 83.31 108 ARG A C 1
ATOM 809 O O . ARG A 1 108 ? 0.111 17.578 -10.352 1 83.31 108 ARG A O 1
ATOM 816 N N . PHE A 1 109 ? -1.105 17.766 -8.461 1 87.94 109 PHE A N 1
ATOM 817 C CA . PHE A 1 109 ? -0.283 16.766 -7.785 1 87.94 109 PHE A CA 1
ATOM 818 C C . PHE A 1 109 ? -0.731 15.352 -8.148 1 87.94 109 PHE A C 1
ATOM 820 O O . PHE A 1 109 ? -1.931 15.078 -8.25 1 87.94 109 PHE A O 1
ATOM 827 N N . GLN A 1 110 ? 0.259 14.562 -8.453 1 88.44 110 GLN A N 1
ATOM 828 C CA . GLN A 1 110 ? 0.026 13.141 -8.695 1 88.44 110 GLN A CA 1
ATOM 829 C C . GLN A 1 110 ? 1.019 12.281 -7.922 1 88.44 110 GLN A C 1
ATOM 831 O O . GLN A 1 110 ? 2.127 12.727 -7.617 1 88.44 110 GLN A O 1
ATOM 836 N N . VAL A 1 111 ? 0.555 11.117 -7.566 1 90.25 111 VAL A N 1
ATOM 837 C CA . VAL A 1 111 ? 1.438 10.164 -6.895 1 90.25 111 VAL A CA 1
ATOM 838 C C . VAL A 1 111 ? 1.846 9.062 -7.871 1 90.25 111 VAL A C 1
ATOM 840 O O . VAL A 1 111 ? 0.996 8.469 -8.539 1 90.25 111 VAL A O 1
ATOM 843 N N . VAL A 1 112 ? 3.154 8.867 -7.969 1 84.88 112 VAL A N 1
ATOM 844 C CA . VAL A 1 112 ? 3.678 7.797 -8.812 1 84.88 112 VAL A CA 1
ATOM 845 C C . VAL A 1 112 ? 4.539 6.852 -7.977 1 84.88 112 VAL A C 1
ATOM 847 O O . VAL A 1 112 ? 5.277 7.293 -7.094 1 84.88 112 VAL A O 1
ATOM 850 N N . GLU A 1 113 ? 4.418 5.57 -8.234 1 82.5 113 GLU A N 1
ATOM 851 C CA . GLU A 1 113 ? 5.234 4.59 -7.523 1 82.5 113 GLU A CA 1
ATOM 852 C C . GLU A 1 113 ? 6.633 4.5 -8.125 1 82.5 113 GLU A C 1
ATOM 854 O O . GLU A 1 113 ? 6.789 4.461 -9.344 1 82.5 113 GLU A O 1
ATOM 859 N N . ARG A 1 114 ? 7.652 4.605 -7.262 1 82.94 114 ARG A N 1
ATOM 860 C CA . ARG A 1 114 ? 9.039 4.375 -7.652 1 82.94 114 ARG A CA 1
ATOM 861 C C . ARG A 1 114 ? 9.594 3.121 -6.988 1 82.94 114 ARG A C 1
ATOM 863 O O . ARG A 1 114 ? 9.156 2.736 -5.906 1 82.94 114 ARG A O 1
ATOM 870 N N . ALA A 1 115 ? 10.461 2.457 -7.691 1 79.62 115 ALA A N 1
ATOM 871 C CA . ALA A 1 115 ? 11.078 1.244 -7.152 1 79.62 115 ALA A CA 1
ATOM 872 C C . ALA A 1 115 ? 12.57 1.195 -7.469 1 79.62 115 ALA A C 1
ATOM 874 O O . ALA A 1 115 ? 13.031 1.832 -8.422 1 79.62 115 ALA A O 1
ATOM 875 N N . THR A 1 116 ? 13.484 0.655 -6.598 1 76.56 116 THR A N 1
ATOM 876 C CA . THR A 1 116 ? 14.922 0.49 -6.82 1 76.56 116 THR A CA 1
ATOM 877 C C . THR A 1 116 ? 15.18 -0.601 -7.855 1 76.56 116 THR A C 1
ATOM 879 O O . THR A 1 116 ? 16.188 -0.561 -8.562 1 76.56 116 THR A O 1
ATOM 882 N N . GLY A 1 117 ? 14.406 -1.534 -8.039 1 74.75 117 GLY A N 1
ATOM 883 C CA . GLY A 1 117 ? 14.703 -2.686 -8.875 1 74.75 117 GLY A CA 1
ATOM 884 C C . GLY A 1 117 ? 14.297 -2.496 -10.328 1 74.75 117 GLY A C 1
ATOM 885 O O . GLY A 1 117 ? 13.609 -1.529 -10.656 1 74.75 117 GLY A O 1
ATOM 886 N N . ASP A 1 118 ? 14.938 -3.314 -11.227 1 83.62 118 ASP A N 1
ATOM 887 C CA . ASP A 1 118 ? 14.516 -3.314 -12.625 1 83.62 118 ASP A CA 1
ATOM 888 C C . ASP A 1 118 ? 13.125 -3.943 -12.773 1 83.62 118 ASP A C 1
ATOM 890 O O . ASP A 1 118 ? 12.508 -4.336 -11.781 1 83.62 118 ASP A O 1
ATOM 894 N N . ALA A 1 119 ? 12.656 -3.951 -13.961 1 85.62 119 ALA A N 1
ATOM 895 C CA . ALA A 1 119 ? 11.289 -4.395 -14.227 1 85.62 119 ALA A CA 1
ATOM 896 C C . ALA A 1 119 ? 11.094 -5.844 -13.789 1 85.62 119 ALA A C 1
ATOM 898 O O . ALA A 1 119 ? 10.016 -6.207 -13.312 1 85.62 119 ALA A O 1
ATOM 899 N N . ARG A 1 120 ? 12.141 -6.652 -13.953 1 89.12 120 ARG A N 1
ATOM 900 C CA . ARG A 1 120 ? 12.062 -8.055 -13.555 1 89.12 120 ARG A CA 1
ATOM 901 C C . ARG A 1 120 ? 11.906 -8.188 -12.039 1 89.12 120 ARG A C 1
ATOM 903 O O . ARG A 1 120 ? 11.008 -8.883 -11.562 1 89.12 120 ARG A O 1
ATOM 910 N N . ALA A 1 121 ? 12.812 -7.543 -11.367 1 90.12 121 ALA A N 1
ATOM 911 C CA . ALA A 1 121 ? 12.758 -7.582 -9.906 1 90.12 121 ALA A CA 1
ATOM 912 C C . ALA A 1 121 ? 11.438 -7.016 -9.391 1 90.12 121 ALA A C 1
ATOM 914 O O . ALA A 1 121 ? 10.859 -7.539 -8.438 1 90.12 121 ALA A O 1
ATOM 915 N N . SER A 1 122 ? 10.992 -6.02 -10.016 1 90.5 122 SER A N 1
ATOM 916 C CA . SER A 1 122 ? 9.734 -5.402 -9.625 1 90.5 122 SER A CA 1
ATOM 917 C C . SER A 1 122 ? 8.555 -6.348 -9.859 1 90.5 122 SER A C 1
ATOM 919 O O . SER A 1 122 ? 7.645 -6.422 -9.039 1 90.5 122 SER A O 1
ATOM 921 N N . ALA A 1 123 ? 8.586 -7.023 -10.945 1 92.56 123 ALA A N 1
ATOM 922 C CA . ALA A 1 123 ? 7.523 -7.973 -11.242 1 92.56 123 ALA A CA 1
ATOM 923 C C . ALA A 1 123 ? 7.496 -9.109 -10.227 1 92.56 123 ALA A C 1
ATOM 925 O O . ALA A 1 123 ? 6.434 -9.477 -9.727 1 92.56 123 ALA A O 1
ATOM 926 N N . LEU A 1 124 ? 8.672 -9.617 -9.961 1 94.56 124 LEU A N 1
ATOM 927 C CA . LEU A 1 124 ? 8.781 -10.688 -8.984 1 94.56 124 LEU A CA 1
ATOM 928 C C . LEU A 1 124 ? 8.289 -10.227 -7.613 1 94.56 124 LEU A C 1
ATOM 930 O O . LEU A 1 124 ? 7.535 -10.938 -6.949 1 94.56 124 LEU A O 1
ATOM 934 N N . ALA A 1 125 ? 8.688 -9.078 -7.27 1 93.81 125 ALA A N 1
ATOM 935 C CA . ALA A 1 125 ? 8.289 -8.531 -5.977 1 93.81 125 ALA A CA 1
ATOM 936 C C . ALA A 1 125 ? 6.777 -8.305 -5.922 1 93.81 125 ALA A C 1
ATOM 938 O O . ALA A 1 125 ? 6.133 -8.633 -4.926 1 93.81 125 ALA A O 1
ATOM 939 N N . ALA A 1 126 ? 6.242 -7.77 -6.949 1 92.5 126 ALA A N 1
ATOM 940 C CA . ALA A 1 126 ? 4.809 -7.504 -7.004 1 92.5 126 ALA A CA 1
ATOM 941 C C . ALA A 1 126 ? 4.008 -8.797 -6.879 1 92.5 126 ALA A C 1
ATOM 943 O O . ALA A 1 126 ? 3.018 -8.852 -6.145 1 92.5 126 ALA A O 1
ATOM 944 N N . LEU A 1 127 ? 4.434 -9.766 -7.578 1 95.81 127 LEU A N 1
ATOM 945 C CA . LEU A 1 127 ? 3.764 -11.062 -7.508 1 95.81 127 LEU A CA 1
ATOM 946 C C . LEU A 1 127 ? 3.877 -11.656 -6.109 1 95.81 127 LEU A C 1
ATOM 948 O O . LEU A 1 127 ? 2.9 -12.195 -5.578 1 95.81 127 LEU A O 1
ATOM 952 N N . ALA A 1 128 ? 5.055 -11.602 -5.59 1 96.81 128 ALA A N 1
ATOM 953 C CA . ALA A 1 128 ? 5.262 -12.109 -4.234 1 96.81 128 ALA A CA 1
ATOM 954 C C . ALA A 1 128 ? 4.355 -11.391 -3.238 1 96.81 128 ALA A C 1
ATOM 956 O O . ALA A 1 128 ? 3.701 -12.031 -2.412 1 96.81 128 ALA A O 1
ATOM 957 N N . ARG A 1 129 ? 4.285 -10.141 -3.348 1 93.88 129 ARG A N 1
ATOM 958 C CA . ARG A 1 129 ? 3.488 -9.344 -2.418 1 93.88 129 ARG A CA 1
ATOM 959 C C . ARG A 1 129 ? 1.998 -9.609 -2.611 1 93.88 129 ARG A C 1
ATOM 961 O O . ARG A 1 129 ? 1.236 -9.641 -1.643 1 93.88 129 ARG A O 1
ATOM 968 N N . ASP A 1 130 ? 1.582 -9.75 -3.791 1 94.38 130 ASP A N 1
ATOM 969 C CA . ASP A 1 130 ? 0.197 -10.133 -4.043 1 94.38 130 ASP A CA 1
ATOM 970 C C . ASP A 1 130 ? -0.122 -11.484 -3.404 1 94.38 130 ASP A C 1
ATOM 972 O O . ASP A 1 130 ? -1.198 -11.672 -2.834 1 94.38 130 ASP A O 1
ATOM 976 N N . ALA A 1 131 ? 0.828 -12.383 -3.51 1 96.5 131 ALA A N 1
ATOM 977 C CA . ALA A 1 131 ? 0.662 -13.703 -2.895 1 96.5 131 ALA A CA 1
ATOM 978 C C . ALA A 1 131 ? 0.554 -13.586 -1.377 1 96.5 131 ALA A C 1
ATOM 980 O O . ALA A 1 131 ? -0.223 -14.305 -0.748 1 96.5 131 ALA A O 1
ATOM 981 N N . MET A 1 132 ? 1.334 -12.742 -0.855 1 94.5 132 MET A N 1
ATOM 982 C CA . MET A 1 132 ? 1.271 -12.531 0.588 1 94.5 132 MET A CA 1
ATOM 983 C C . MET A 1 132 ? -0.116 -12.062 1.01 1 94.5 132 MET A C 1
ATOM 985 O O . MET A 1 132 ? -0.652 -12.516 2.02 1 94.5 132 MET A O 1
ATOM 989 N N . THR A 1 133 ? -0.644 -11.18 0.249 1 91.38 133 THR A N 1
ATOM 990 C CA . THR A 1 133 ? -1.987 -10.688 0.529 1 91.38 133 THR A CA 1
ATOM 991 C C . THR A 1 133 ? -3.018 -11.805 0.363 1 91.38 133 THR A C 1
ATOM 993 O O . THR A 1 133 ? -3.943 -11.922 1.168 1 91.38 133 THR A O 1
ATOM 996 N N . LEU A 1 134 ? -2.844 -12.562 -0.591 1 93.44 134 LEU A N 1
ATOM 997 C CA . LEU A 1 134 ? -3.711 -13.711 -0.836 1 93.44 134 LEU A CA 1
ATOM 998 C C . LEU A 1 134 ? -3.691 -14.664 0.351 1 93.44 134 LEU A C 1
ATOM 1000 O O . LEU A 1 134 ? -4.742 -15.141 0.789 1 93.44 134 LEU A O 1
ATOM 1004 N N . LEU A 1 135 ? -2.549 -14.953 0.847 1 92.81 135 LEU A N 1
ATOM 1005 C CA . LEU A 1 135 ? -2.342 -15.969 1.873 1 92.81 135 LEU A CA 1
ATOM 1006 C C . LEU A 1 135 ? -2.688 -15.422 3.254 1 92.81 135 LEU A C 1
ATOM 1008 O O . LEU A 1 135 ? -3.246 -16.141 4.086 1 92.81 135 LEU A O 1
ATOM 1012 N N . GLY A 1 136 ? -2.312 -14.211 3.482 1 88.56 136 GLY A N 1
ATOM 1013 C CA . GLY A 1 136 ? -2.416 -13.664 4.828 1 88.56 136 GLY A CA 1
ATOM 1014 C C . GLY A 1 136 ? -3.52 -12.633 4.969 1 88.56 136 GLY A C 1
ATOM 1015 O O . GLY A 1 136 ? -3.779 -12.141 6.066 1 88.56 136 GLY A O 1
ATOM 1016 N N . GLY A 1 137 ? -4.176 -12.25 3.869 1 81.75 137 GLY A N 1
ATOM 1017 C CA . GLY A 1 137 ? -5.16 -11.18 3.918 1 81.75 137 GLY A CA 1
ATOM 1018 C C . GLY A 1 137 ? -6.582 -11.68 4.078 1 81.75 137 GLY A C 1
ATOM 1019 O O . GLY A 1 137 ? -6.805 -12.875 4.301 1 81.75 137 GLY A O 1
ATOM 1020 N N . ASP A 1 138 ? -7.414 -10.617 4.02 1 80.5 138 ASP A N 1
ATOM 1021 C CA . ASP A 1 138 ? -8.844 -10.922 4.062 1 80.5 138 ASP A CA 1
ATOM 1022 C C . ASP A 1 138 ? -9.383 -11.234 2.67 1 80.5 138 ASP A C 1
ATOM 1024 O O . ASP A 1 138 ? -9.281 -10.406 1.761 1 80.5 138 ASP A O 1
ATOM 1028 N N . LEU A 1 139 ? -9.906 -12.445 2.559 1 84.69 139 LEU A N 1
ATOM 1029 C CA . LEU A 1 139 ? -10.477 -12.875 1.285 1 84.69 139 LEU A CA 1
ATOM 1030 C C . LEU A 1 139 ? -11.992 -12.961 1.366 1 84.69 139 LEU A C 1
ATOM 1032 O O . LEU A 1 139 ? -12.555 -13.078 2.457 1 84.69 139 LEU A O 1
ATOM 1036 N N . PRO A 1 140 ? -12.609 -12.766 0.199 1 85.19 140 PRO A N 1
ATOM 1037 C CA . PRO A 1 140 ? -14.07 -12.883 0.192 1 85.19 140 PRO A CA 1
ATOM 1038 C C . PRO A 1 140 ? -14.547 -14.297 0.506 1 85.19 140 PRO A C 1
ATOM 1040 O O . PRO A 1 140 ? -15.734 -14.508 0.768 1 85.19 140 PRO A O 1
ATOM 1043 N N . GLY A 1 141 ? -13.734 -15.25 0.556 1 88.69 141 GLY A N 1
ATOM 1044 C CA . GLY A 1 141 ? -13.984 -16.656 0.869 1 88.69 141 GLY A CA 1
ATOM 1045 C C . GLY A 1 141 ? -12.711 -17.469 0.985 1 88.69 141 GLY A C 1
ATOM 1046 O O . GLY A 1 141 ? -11.617 -16.969 0.701 1 88.69 141 GLY A O 1
ATOM 1047 N N . PRO A 1 142 ? -12.93 -18.703 1.297 1 91.31 142 PRO A N 1
ATOM 1048 C CA . PRO A 1 142 ? -11.734 -19.531 1.455 1 91.31 142 PRO A CA 1
ATOM 1049 C C . PRO A 1 142 ? -11.125 -19.953 0.119 1 91.31 142 PRO A C 1
ATOM 1051 O O . PRO A 1 142 ? -11.844 -20.078 -0.878 1 91.31 142 PRO A O 1
ATOM 1054 N N . LEU A 1 143 ? -9.82 -20.125 0.179 1 93.81 143 LEU A N 1
ATOM 1055 C CA . LEU A 1 143 ? -9.125 -20.766 -0.939 1 93.81 143 LEU A CA 1
ATOM 1056 C C . LEU A 1 143 ? -9.484 -22.25 -1.031 1 93.81 143 LEU A C 1
ATOM 1058 O O . LEU A 1 143 ? -9.57 -22.938 -0.011 1 93.81 143 LEU A O 1
ATOM 1062 N N . ARG A 1 144 ? -9.664 -22.75 -2.238 1 94.75 144 ARG A N 1
ATOM 1063 C CA . ARG A 1 144 ? -10 -24.141 -2.467 1 94.75 144 ARG A CA 1
ATOM 1064 C C . ARG A 1 144 ? -9.273 -24.703 -3.691 1 94.75 144 ARG A C 1
ATOM 1066 O O . ARG A 1 144 ? -8.93 -23.938 -4.605 1 94.75 144 ARG A O 1
ATOM 1073 N N . ALA A 1 145 ? -9.031 -25.984 -3.654 1 95 145 ALA A N 1
ATOM 1074 C CA . ALA A 1 145 ? -8.617 -26.703 -4.855 1 95 145 ALA A CA 1
ATOM 1075 C C . ALA A 1 145 ? -9.836 -27.219 -5.625 1 95 145 ALA A C 1
ATOM 1077 O O . ALA A 1 145 ? -10.797 -27.703 -5.031 1 95 145 ALA A O 1
ATOM 1078 N N . CYS A 1 146 ? -9.75 -27.016 -6.891 1 95.12 146 CYS A N 1
ATOM 1079 C CA . CYS A 1 146 ? -10.867 -27.5 -7.711 1 95.12 146 CYS A CA 1
ATOM 1080 C C . CYS A 1 146 ? -11.039 -29 -7.578 1 95.12 146 CYS A C 1
ATOM 1082 O O . CYS A 1 146 ? -10.07 -29.75 -7.715 1 95.12 146 CYS A O 1
ATOM 1084 N N . GLY A 1 147 ? -12.234 -29.5 -7.418 1 91 147 GLY A N 1
ATOM 1085 C CA . GLY A 1 147 ? -12.523 -30.906 -7.203 1 91 147 GLY A CA 1
ATOM 1086 C C . GLY A 1 147 ? -12.773 -31.656 -8.492 1 91 147 GLY A C 1
ATOM 1087 O O . GLY A 1 147 ? -12.977 -32.875 -8.477 1 91 147 GLY A O 1
ATOM 1088 N N . ALA A 1 148 ? -12.797 -30.953 -9.594 1 92.25 148 ALA A N 1
ATOM 1089 C CA . ALA A 1 148 ? -13.031 -31.641 -10.867 1 92.25 148 ALA A CA 1
ATOM 1090 C C . ALA A 1 148 ? -11.867 -32.562 -11.203 1 92.25 148 ALA A C 1
ATOM 1092 O O . ALA A 1 148 ? -10.703 -32.219 -10.984 1 92.25 148 ALA A O 1
ATOM 1093 N N . PRO A 1 149 ? -12.219 -33.75 -11.742 1 89 149 PRO A N 1
ATOM 1094 C CA . PRO A 1 149 ? -11.156 -34.719 -12.062 1 89 149 PRO A CA 1
ATOM 1095 C C . PRO A 1 149 ? -10.094 -34.125 -12.984 1 89 149 PRO A C 1
ATOM 1097 O O . PRO A 1 149 ? -10.422 -33.562 -14.039 1 89 149 PRO A O 1
ATOM 1100 N N . GLY A 1 150 ? -8.898 -34.25 -12.547 1 90.44 150 GLY A N 1
ATOM 1101 C CA . GLY A 1 150 ? -7.766 -33.875 -13.367 1 90.44 150 GLY A CA 1
ATOM 1102 C C . GLY A 1 150 ? -7.434 -32.406 -13.258 1 90.44 150 GLY A C 1
ATOM 1103 O O . GLY A 1 150 ? -6.43 -31.938 -13.805 1 90.44 150 GLY A O 1
ATOM 1104 N N . CYS A 1 151 ? -8.266 -31.672 -12.641 1 94.75 151 CYS A N 1
ATOM 1105 C CA . CYS A 1 151 ? -7.988 -30.25 -12.508 1 94.75 151 CYS A CA 1
ATOM 1106 C C . CYS A 1 151 ? -7.016 -29.984 -11.367 1 94.75 151 CYS A C 1
ATOM 1108 O O . CYS A 1 151 ? -7.062 -30.656 -10.336 1 94.75 151 CYS A O 1
ATOM 1110 N N . VAL A 1 152 ? -6.117 -29.031 -11.547 1 94.88 152 VAL A N 1
ATOM 1111 C CA . VAL A 1 152 ? -5.102 -28.766 -10.531 1 94.88 152 VAL A CA 1
ATOM 1112 C C . VAL A 1 152 ? -5.164 -27.297 -10.109 1 94.88 152 VAL A C 1
ATOM 1114 O O . VAL A 1 152 ? -4.238 -26.781 -9.477 1 94.88 152 VAL A O 1
ATOM 1117 N N . GLN A 1 153 ? -6.207 -26.641 -10.516 1 96.44 153 GLN A N 1
ATOM 1118 C CA . GLN A 1 153 ? -6.285 -25.203 -10.289 1 96.44 153 GLN A CA 1
ATOM 1119 C C . GLN A 1 153 ? -6.895 -24.906 -8.922 1 96.44 153 GLN A C 1
ATOM 1121 O O . GLN A 1 153 ? -7.535 -25.766 -8.312 1 96.44 153 GLN A O 1
ATOM 1126 N N . PHE A 1 154 ? -6.59 -23.734 -8.375 1 96.75 154 PHE A N 1
ATOM 1127 C CA . PHE A 1 154 ? -7.148 -23.219 -7.137 1 96.75 154 PHE A CA 1
ATOM 1128 C C . PHE A 1 154 ? -8.141 -22.094 -7.422 1 96.75 154 PHE A C 1
ATOM 1130 O O . PHE A 1 154 ? -8.125 -21.5 -8.5 1 96.75 154 PHE A O 1
ATOM 1137 N N . PHE A 1 155 ? -9.055 -21.797 -6.492 1 95.5 155 PHE A N 1
ATOM 1138 C CA . PHE A 1 155 ? -10 -20.688 -6.617 1 95.5 155 PHE A CA 1
ATOM 1139 C C . PHE A 1 155 ? -10.477 -20.234 -5.242 1 95.5 155 PHE A C 1
ATOM 1141 O O . PHE A 1 155 ? -10.195 -20.875 -4.234 1 95.5 155 PHE A O 1
ATOM 1148 N N . ILE A 1 156 ? -10.992 -19.062 -5.184 1 95.38 156 ILE A N 1
ATOM 1149 C CA . ILE A 1 156 ? -11.625 -18.547 -3.973 1 95.38 156 ILE A CA 1
ATOM 1150 C C . ILE A 1 156 ? -13.109 -18.891 -3.988 1 95.38 156 ILE A C 1
ATOM 1152 O O . ILE A 1 156 ? -13.828 -18.531 -4.926 1 95.38 156 ILE A O 1
ATOM 1156 N N . LYS A 1 157 ? -13.539 -19.547 -2.994 1 93.75 157 LYS A N 1
ATOM 1157 C CA . LYS A 1 157 ? -14.953 -19.875 -2.869 1 93.75 157 LYS A CA 1
ATOM 1158 C C . LYS A 1 157 ? -15.75 -18.703 -2.316 1 93.75 157 LYS A C 1
ATOM 1160 O O . LYS A 1 157 ? -16.047 -18.656 -1.122 1 93.75 157 LYS A O 1
ATOM 1165 N N . ASP A 1 158 ? -16.188 -17.891 -3.158 1 90.44 158 ASP A N 1
ATOM 1166 C CA . ASP A 1 158 ? -16.844 -16.641 -2.758 1 90.44 158 ASP A CA 1
ATOM 1167 C C . ASP A 1 158 ? -18.344 -16.844 -2.609 1 90.44 158 ASP A C 1
ATOM 1169 O O . ASP A 1 158 ? -19.078 -15.891 -2.309 1 90.44 158 ASP A O 1
ATOM 1173 N N . HIS A 1 159 ? -18.766 -17.984 -2.92 1 90.56 159 HIS A N 1
ATOM 1174 C CA . HIS A 1 159 ? -20.156 -18.406 -2.748 1 90.56 159 HIS A CA 1
ATOM 1175 C C . HIS A 1 159 ? -20.25 -19.828 -2.23 1 90.56 159 HIS A C 1
ATOM 1177 O O . HIS A 1 159 ? -19.516 -20.719 -2.697 1 90.56 159 HIS A O 1
ATOM 1183 N N . PRO A 1 160 ? -21.094 -20.078 -1.321 1 88 160 PRO A N 1
ATOM 1184 C CA . PRO A 1 160 ? -21.156 -21.391 -0.688 1 88 160 PRO A CA 1
ATOM 1185 C C . PRO A 1 160 ? -21.406 -22.516 -1.69 1 88 160 PRO A C 1
ATOM 1187 O O . PRO A 1 160 ? -20.984 -23.656 -1.461 1 88 160 PRO A O 1
ATOM 1190 N N . ARG A 1 161 ? -22.094 -22.219 -2.721 1 87.38 161 ARG A N 1
ATOM 1191 C CA . ARG A 1 161 ? -22.469 -23.266 -3.666 1 87.38 161 ARG A CA 1
ATOM 1192 C C . ARG A 1 161 ? -21.391 -23.469 -4.715 1 87.38 161 ARG A C 1
ATOM 1194 O O . ARG A 1 161 ? -21.469 -24.406 -5.52 1 87.38 161 ARG A O 1
ATOM 1201 N N . ARG A 1 162 ? -20.344 -22.641 -4.699 1 89.5 162 ARG A N 1
ATOM 1202 C CA . ARG A 1 162 ? -19.297 -22.797 -5.699 1 89.5 162 ARG A CA 1
ATOM 1203 C C . ARG A 1 162 ? -18.391 -23.969 -5.363 1 89.5 162 ARG A C 1
ATOM 1205 O O . ARG A 1 162 ? -17.828 -24.047 -4.266 1 89.5 162 ARG A O 1
ATOM 1212 N N . GLU A 1 163 ? -18.219 -24.844 -6.398 1 88.81 163 GLU A N 1
ATOM 1213 C CA . GLU A 1 163 ? -17.453 -26.062 -6.129 1 88.81 163 GLU A CA 1
ATOM 1214 C C . GLU A 1 163 ? -16.266 -26.188 -7.082 1 88.81 163 GLU A C 1
ATOM 1216 O O . GLU A 1 163 ? -15.305 -26.906 -6.797 1 88.81 163 GLU A O 1
ATOM 1221 N N . TRP A 1 164 ? -16.469 -25.484 -8.086 1 91.94 164 TRP A N 1
ATOM 1222 C CA . TRP A 1 164 ? -15.477 -25.641 -9.141 1 91.94 164 TRP A CA 1
ATOM 1223 C C . TRP A 1 164 ? -14.812 -24.312 -9.469 1 91.94 164 TRP A C 1
ATOM 1225 O O . TRP A 1 164 ? -15.391 -23.25 -9.227 1 91.94 164 TRP A O 1
ATOM 1235 N N . CYS A 1 165 ? -13.602 -24.359 -10.117 1 93.69 165 CYS A N 1
ATOM 1236 C CA . CYS A 1 165 ? -12.844 -23.156 -10.422 1 93.69 165 CYS A CA 1
ATOM 1237 C C . CYS A 1 165 ? -13.43 -22.438 -11.633 1 93.69 165 CYS A C 1
ATOM 1239 O O . CYS A 1 165 ? -13.25 -21.234 -11.789 1 93.69 165 CYS A O 1
ATOM 1241 N N . SER A 1 166 ? -14.07 -23.203 -12.539 1 92.44 166 SER A N 1
ATOM 1242 C CA . SER A 1 166 ? -14.664 -22.641 -13.734 1 92.44 166 SER A CA 1
ATOM 1243 C C . SER A 1 166 ? -15.898 -23.422 -14.172 1 92.44 166 SER A C 1
ATOM 1245 O O . SER A 1 166 ? -16.078 -24.578 -13.758 1 92.44 166 SER A O 1
ATOM 1247 N N . PRO A 1 167 ? -16.672 -22.781 -14.992 1 91 167 PRO A N 1
ATOM 1248 C CA . PRO A 1 167 ? -17.828 -23.516 -15.547 1 91 167 PRO A CA 1
ATOM 1249 C C . PRO A 1 167 ? -17.406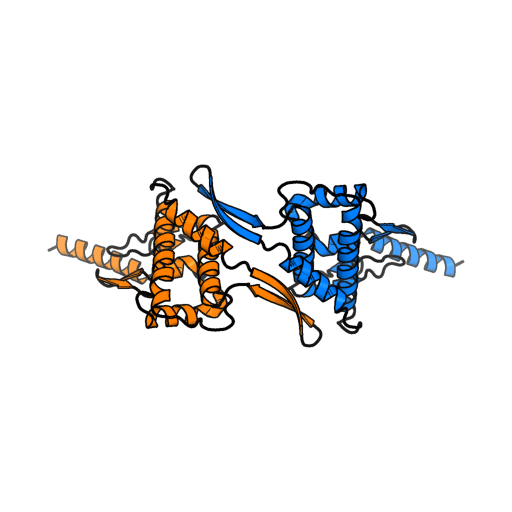 -24.766 -16.328 1 91 167 PRO A C 1
ATOM 1251 O O . PRO A 1 167 ? -18.109 -25.781 -16.297 1 91 167 PRO A O 1
ATOM 1254 N N . THR A 1 168 ? -16.359 -24.656 -16.969 1 91.31 168 THR A N 1
ATOM 1255 C CA . THR A 1 168 ? -15.859 -25.797 -17.719 1 91.31 168 THR A CA 1
ATOM 1256 C C . THR A 1 168 ? -15.633 -27 -16.797 1 91.31 168 THR A C 1
ATOM 1258 O O . THR A 1 168 ? -15.977 -28.141 -17.156 1 91.31 168 THR A O 1
ATOM 1261 N N . CYS A 1 169 ? -15.086 -26.828 -15.664 1 93.19 169 CYS A N 1
ATOM 1262 C CA . CYS A 1 169 ? -14.867 -27.906 -14.703 1 93.19 169 CYS A CA 1
ATOM 1263 C C . CYS A 1 169 ? -16.203 -28.469 -14.195 1 93.19 169 CYS A C 1
ATOM 1265 O O . CYS A 1 169 ? -16.344 -29.688 -14.039 1 93.19 169 CYS A O 1
ATOM 1267 N N . GLY A 1 170 ? -17.156 -27.562 -13.898 1 91.62 170 GLY A N 1
ATOM 1268 C CA . GLY A 1 170 ? -18.484 -28.016 -13.523 1 91.62 170 GLY A CA 1
ATOM 1269 C C . GLY A 1 170 ? -19.125 -28.891 -14.57 1 91.62 170 GLY A C 1
ATOM 1270 O O . GLY A 1 170 ? -19.703 -29.938 -14.25 1 91.62 170 GLY A O 1
ATOM 1271 N N . ASN A 1 171 ? -19 -28.484 -15.742 1 90.88 171 ASN A N 1
ATOM 1272 C CA . ASN A 1 171 ? -19.547 -29.234 -16.875 1 90.88 171 ASN A CA 1
ATOM 1273 C C . ASN A 1 171 ? -18.891 -30.594 -17.016 1 90.88 171 ASN A C 1
ATOM 1275 O O . ASN A 1 171 ? -19.562 -31.594 -17.312 1 90.88 171 ASN A O 1
ATOM 1279 N N . ARG A 1 172 ? -17.641 -30.594 -16.797 1 88.81 172 ARG A N 1
ATOM 1280 C CA . ARG A 1 172 ? -16.891 -31.844 -16.875 1 88.81 172 ARG A CA 1
ATOM 1281 C C . ARG A 1 172 ? -17.391 -32.844 -15.82 1 88.81 172 ARG A C 1
ATOM 1283 O O . ARG A 1 172 ? -17.531 -34.031 -16.109 1 88.81 172 ARG A O 1
ATOM 1290 N N . VAL A 1 173 ? -17.609 -32.438 -14.625 1 89.69 173 VAL A N 1
ATOM 1291 C CA . VAL A 1 173 ? -18.078 -33.281 -13.539 1 89.69 173 VAL A CA 1
ATOM 1292 C C . VAL A 1 173 ? -19.484 -33.781 -13.867 1 89.69 173 VAL A C 1
ATOM 1294 O O . VAL A 1 173 ? -19.766 -34.969 -13.695 1 89.69 173 VAL A O 1
ATOM 1297 N N . ARG A 1 174 ? -20.266 -32.906 -14.281 1 89.75 174 ARG A N 1
ATOM 1298 C CA . ARG A 1 174 ? -21.625 -33.281 -14.648 1 89.75 174 ARG A CA 1
ATOM 1299 C C . ARG A 1 174 ? -21.609 -34.312 -15.766 1 89.75 174 ARG A C 1
ATOM 1301 O O . ARG A 1 174 ? -22.375 -35.281 -15.719 1 89.75 174 ARG A O 1
ATOM 1308 N N . ALA A 1 175 ? -20.812 -34.125 -16.703 1 88.38 175 ALA A N 1
ATOM 1309 C CA . ALA A 1 175 ? -20.703 -35.062 -17.812 1 88.38 175 ALA A CA 1
ATOM 1310 C C . ALA A 1 175 ? -20.219 -36.438 -17.328 1 88.38 175 ALA A C 1
ATOM 1312 O O . ALA A 1 175 ? -20.719 -37.469 -17.766 1 88.38 175 ALA A O 1
ATOM 1313 N N . ALA A 1 176 ? -19.312 -36.406 -16.5 1 85.56 176 ALA A N 1
ATOM 1314 C CA . ALA A 1 176 ? -18.781 -37.656 -15.945 1 85.56 176 ALA A CA 1
ATOM 1315 C C . ALA A 1 176 ? -19.859 -38.406 -15.156 1 85.56 176 ALA A C 1
ATOM 1317 O O . ALA A 1 176 ? -19.984 -39.625 -15.258 1 85.56 176 ALA A O 1
ATOM 1318 N N . ARG A 1 177 ? -20.578 -37.688 -14.398 1 85.06 177 ARG A N 1
ATOM 1319 C CA . ARG A 1 177 ? -21.656 -38.281 -13.617 1 85.06 177 ARG A CA 1
ATOM 1320 C C . ARG A 1 177 ? -22.719 -38.906 -14.523 1 85.06 177 ARG A C 1
ATOM 1322 O O . ARG A 1 177 ? -23.219 -40 -14.258 1 85.06 177 ARG A O 1
ATOM 1329 N N . HIS A 1 178 ? -23.016 -38.188 -15.516 1 85.94 178 HIS A N 1
ATOM 1330 C CA . HIS A 1 178 ? -24 -38.656 -16.484 1 85.94 178 HIS A CA 1
ATOM 1331 C C . HIS A 1 178 ? -23.531 -39.938 -17.172 1 85.94 178 HIS A C 1
ATOM 1333 O O . HIS A 1 178 ? -24.312 -40.875 -17.359 1 85.94 178 HIS A O 1
ATOM 1339 N N . TYR A 1 179 ? -22.328 -39.938 -17.547 1 82.88 179 TYR A N 1
ATOM 1340 C CA . TYR A 1 179 ? -21.734 -41.094 -18.203 1 82.88 179 TYR A CA 1
ATOM 1341 C C . TYR A 1 179 ? -21.781 -42.312 -17.281 1 82.88 179 TYR A C 1
ATOM 1343 O O . TYR A 1 179 ? -22.141 -43.406 -17.719 1 82.88 179 TYR A O 1
ATOM 1351 N N . LEU A 1 180 ? -21.5 -42.125 -16.062 1 81.44 180 LEU A N 1
ATOM 1352 C CA . LEU A 1 180 ? -21.5 -43.219 -15.094 1 81.44 180 LEU A CA 1
ATOM 1353 C C . LEU A 1 180 ? -22.922 -43.75 -14.883 1 81.44 180 LEU A C 1
ATOM 1355 O O . LEU A 1 180 ? -23.109 -44.969 -14.758 1 81.44 180 LEU A O 1
ATOM 1359 N N . ARG A 1 181 ? -23.797 -42.844 -14.836 1 77.44 181 ARG A N 1
ATOM 1360 C CA . ARG A 1 181 ? -25.188 -43.25 -14.672 1 77.44 181 ARG A CA 1
ATOM 1361 C C . ARG A 1 181 ? -25.672 -44.062 -15.867 1 77.44 181 ARG A C 1
ATOM 1363 O O . ARG A 1 181 ? -26.406 -45.031 -15.711 1 77.44 181 ARG A O 1
ATOM 1370 N N . HIS A 1 182 ? -25.188 -43.75 -16.938 1 75.69 182 HIS A N 1
ATOM 1371 C CA . HIS A 1 182 ? -25.625 -44.438 -18.156 1 75.69 182 HIS A CA 1
ATOM 1372 C C . HIS A 1 182 ? -24.859 -45.75 -18.375 1 75.69 182 HIS A C 1
ATOM 1374 O O . HIS A 1 182 ? -25.391 -46.688 -18.953 1 75.69 182 HIS A O 1
ATOM 1380 N N . ARG A 1 183 ? -23.75 -45.844 -17.953 1 73.69 183 ARG A N 1
ATOM 1381 C CA . ARG A 1 183 ? -23 -47.094 -18.047 1 73.69 183 ARG A CA 1
ATOM 1382 C C . ARG A 1 183 ? -23.562 -48.156 -17.094 1 73.69 183 ARG A C 1
ATOM 1384 O O . ARG A 1 183 ? -23.531 -49.344 -17.391 1 73.69 183 ARG A O 1
ATOM 1391 N N . GLU A 1 184 ? -24 -47.75 -16.016 1 65.56 184 GLU A N 1
ATOM 1392 C CA . GLU A 1 184 ? -24.594 -48.688 -15.062 1 65.56 184 GLU A CA 1
ATOM 1393 C C . GLU A 1 184 ? -25.922 -49.219 -15.578 1 65.56 184 GLU A C 1
ATOM 1395 O O . GLU A 1 184 ? -26.328 -50.344 -15.219 1 65.56 184 GLU A O 1
ATOM 1400 N N . VAL A 1 185 ? -26.562 -48.562 -16.484 1 68.12 185 VAL A N 1
ATOM 1401 C CA . VAL A 1 185 ? -27.844 -49.031 -17 1 68.12 185 VAL A CA 1
ATOM 1402 C C . VAL A 1 185 ? -27.609 -49.938 -18.203 1 68.12 185 VAL A C 1
ATOM 1404 O O . VAL A 1 185 ? -28.5 -50.688 -18.609 1 68.12 185 VAL A O 1
ATOM 1407 N N . ARG A 1 186 ? -26.469 -49.906 -18.672 1 54.19 186 ARG A N 1
ATOM 1408 C CA . ARG A 1 186 ? -26.266 -50.875 -19.75 1 54.19 186 ARG A CA 1
ATOM 1409 C C . ARG A 1 186 ? -25.719 -52.188 -19.203 1 54.19 186 ARG A C 1
ATOM 1411 O O . ARG A 1 186 ? -24.891 -52.188 -18.297 1 54.19 186 ARG A O 1
ATOM 1418 N N . MET B 1 1 ? -20.891 7.418 8.891 1 28.97 1 MET B N 1
ATOM 1419 C CA . MET B 1 1 ? -19.641 7.199 9.625 1 28.97 1 MET B CA 1
ATOM 1420 C C . MET B 1 1 ? -18.703 8.391 9.469 1 28.97 1 MET B C 1
ATOM 1422 O O . MET B 1 1 ? -18.484 8.875 8.359 1 28.97 1 MET B O 1
ATOM 1426 N N . VAL B 1 2 ? -18.688 9.188 10.5 1 37.28 2 VAL B N 1
ATOM 1427 C CA . VAL B 1 2 ? -17.844 10.367 10.414 1 37.28 2 VAL B CA 1
ATOM 1428 C C . VAL B 1 2 ? -16.422 9.953 10.016 1 37.28 2 VAL B C 1
ATOM 1430 O O . VAL B 1 2 ? -15.75 9.234 10.758 1 37.28 2 VAL B O 1
ATOM 1433 N N . VAL B 1 3 ? -16.141 9.719 8.758 1 52.47 3 VAL B N 1
ATOM 1434 C CA . VAL B 1 3 ? -14.828 9.344 8.258 1 52.47 3 VAL B CA 1
ATOM 1435 C C . VAL B 1 3 ? -13.781 10.367 8.703 1 52.47 3 VAL B C 1
ATOM 1437 O O . VAL B 1 3 ? -13.969 11.57 8.516 1 52.47 3 VAL B O 1
ATOM 1440 N N . SER B 1 4 ? -12.945 9.961 9.703 1 76.31 4 SER B N 1
ATOM 1441 C CA . SER B 1 4 ? -11.883 10.789 10.258 1 76.31 4 SER B CA 1
ATOM 1442 C C . SER B 1 4 ? -10.977 11.328 9.148 1 76.31 4 SER B C 1
ATOM 1444 O O . SER B 1 4 ? -10.812 10.695 8.109 1 76.31 4 SER B O 1
ATOM 1446 N N . GLU B 1 5 ? -10.688 12.648 9.172 1 90.25 5 GLU B N 1
ATOM 1447 C CA . GLU B 1 5 ? -9.75 13.281 8.25 1 90.25 5 GLU B CA 1
ATOM 1448 C C . GLU B 1 5 ? -8.461 12.461 8.125 1 90.25 5 GLU B C 1
ATOM 1450 O O . GLU B 1 5 ? -8.039 11.812 9.086 1 90.25 5 GLU B O 1
ATOM 1455 N N . PRO B 1 6 ? -7.918 12.398 6.957 1 93.88 6 PRO B N 1
ATOM 1456 C CA . PRO B 1 6 ? -6.629 11.727 6.789 1 93.88 6 PRO B CA 1
ATOM 1457 C C . PRO B 1 6 ? -5.586 12.18 7.809 1 93.88 6 PRO B C 1
ATOM 1459 O O . PRO B 1 6 ? -5.633 13.32 8.273 1 93.88 6 PRO B O 1
ATOM 1462 N N . LEU B 1 7 ? -4.676 11.352 8.141 1 96.19 7 LEU B N 1
ATOM 1463 C CA . LEU B 1 7 ? -3.688 11.57 9.188 1 96.19 7 LEU B CA 1
ATOM 1464 C C . LEU B 1 7 ? -2.852 12.812 8.906 1 96.19 7 LEU B C 1
ATOM 1466 O O . LEU B 1 7 ? -2.566 13.594 9.812 1 96.19 7 LEU B O 1
ATOM 1470 N N . SER B 1 8 ? -2.393 12.992 7.676 1 97.5 8 SER B N 1
ATOM 1471 C CA . SER B 1 8 ? -1.534 14.125 7.328 1 97.5 8 SER B CA 1
ATOM 1472 C C . SER B 1 8 ? -2.277 15.445 7.477 1 97.5 8 SER B C 1
ATOM 1474 O O . SER B 1 8 ? -1.671 16.469 7.797 1 97.5 8 SER B O 1
ATOM 1476 N N . LEU B 1 9 ? -3.543 15.438 7.238 1 97.5 9 LEU B N 1
ATOM 1477 C CA . LEU B 1 9 ? -4.344 16.641 7.441 1 97.5 9 LEU B CA 1
ATOM 1478 C C . LEU B 1 9 ? -4.453 16.969 8.93 1 97.5 9 LEU B C 1
ATOM 1480 O O . LEU B 1 9 ? -4.305 18.141 9.32 1 97.5 9 LEU B O 1
ATOM 1484 N N . ARG B 1 10 ? -4.746 15.961 9.703 1 97.62 10 ARG B N 1
ATOM 1485 C CA . ARG B 1 10 ? -4.758 16.141 11.148 1 97.62 10 ARG B CA 1
ATOM 1486 C C . ARG B 1 10 ? -3.395 16.609 11.648 1 97.62 10 ARG B C 1
ATOM 1488 O O . ARG B 1 10 ? -3.314 17.453 12.547 1 97.62 10 ARG B O 1
ATOM 1495 N N . PHE B 1 11 ? -2.314 16.109 11.023 1 98.25 11 PHE B N 1
ATOM 1496 C CA . PHE B 1 11 ? -0.946 16.516 11.328 1 98.25 11 PHE B CA 1
ATOM 1497 C C . PHE B 1 11 ? -0.717 17.969 10.969 1 98.25 11 PHE B C 1
ATOM 1499 O O . PHE B 1 11 ? -0.177 18.734 11.766 1 98.25 11 PHE B O 1
ATOM 1506 N N . ALA B 1 12 ? -1.143 18.422 9.836 1 97.94 12 ALA B N 1
ATOM 1507 C CA . ALA B 1 12 ? -1.042 19.812 9.398 1 97.94 12 ALA B CA 1
ATOM 1508 C C . ALA B 1 12 ? -1.773 20.734 10.367 1 97.94 12 ALA B C 1
ATOM 1510 O O . ALA B 1 12 ? -1.317 21.859 10.625 1 97.94 12 ALA B O 1
ATOM 1511 N N . ASN B 1 13 ? -2.816 20.219 10.914 1 97.75 13 ASN B N 1
ATOM 1512 C CA . ASN B 1 13 ? -3.699 21.031 11.742 1 97.75 13 ASN B CA 1
ATOM 1513 C C . ASN B 1 13 ? -3.242 21.047 13.195 1 97.75 13 ASN B C 1
ATOM 1515 O O . ASN B 1 13 ? -3.955 21.547 14.07 1 97.75 13 ASN B O 1
ATOM 1519 N N . THR B 1 14 ? -2.109 20.484 13.414 1 98.19 14 THR B N 1
ATOM 1520 C CA . THR B 1 14 ? -1.53 20.641 14.742 1 98.19 14 THR B CA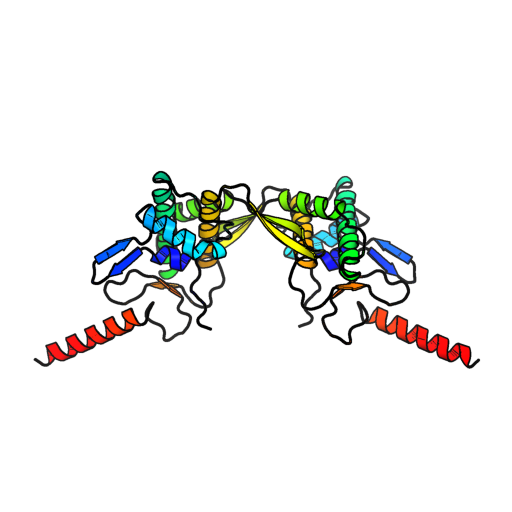 1
ATOM 1521 C C . THR B 1 14 ? -1.074 22.094 14.961 1 98.19 14 THR B C 1
ATOM 1523 O O . THR B 1 14 ? -0.783 22.484 16.094 1 98.19 14 THR B O 1
ATOM 1526 N N . ARG B 1 15 ? -0.96 22.828 13.914 1 97 15 ARG B N 1
ATOM 1527 C CA . ARG B 1 15 ? -0.929 24.281 14.008 1 97 15 ARG B CA 1
ATOM 1528 C C . ARG B 1 15 ? -2.34 24.859 13.992 1 97 15 ARG B C 1
ATOM 1530 O O . ARG B 1 15 ? -3.1 24.625 13.047 1 97 15 ARG B O 1
ATOM 1537 N N . TYR B 1 16 ? -2.658 25.562 15.023 1 94.5 16 TYR B N 1
ATOM 1538 C CA . TYR B 1 16 ? -4.016 26.094 15.141 1 94.5 16 TYR B CA 1
ATOM 1539 C C . TYR B 1 16 ? -4.031 27.391 15.945 1 94.5 16 TYR B C 1
ATOM 1541 O O . TYR B 1 16 ? -2.988 27.844 16.406 1 94.5 16 TYR B O 1
ATOM 1549 N N . ALA B 1 17 ? -5.227 28.016 15.945 1 93.25 17 ALA B N 1
ATOM 1550 C CA . ALA B 1 17 ? -5.391 29.266 16.688 1 93.25 17 ALA B CA 1
ATOM 1551 C C . ALA B 1 17 ? -6.578 29.172 17.641 1 93.25 17 ALA B C 1
ATOM 1553 O O . ALA B 1 17 ? -7.605 28.578 17.312 1 93.25 17 ALA B O 1
ATOM 1554 N N . VAL B 1 18 ? -6.379 29.641 18.812 1 89.25 18 VAL B N 1
ATOM 1555 C CA . VAL B 1 18 ? -7.445 29.812 19.797 1 89.25 18 VAL B CA 1
ATOM 1556 C C . VAL B 1 18 ? -7.578 31.297 20.156 1 89.25 18 VAL B C 1
ATOM 1558 O O . VAL B 1 18 ? -6.652 31.891 20.719 1 89.25 18 VAL B O 1
ATOM 1561 N N . ARG B 1 19 ? -8.773 31.875 19.875 1 84.62 19 ARG B N 1
ATOM 1562 C CA . ARG B 1 19 ? -9.023 33.281 20.141 1 84.62 19 ARG B CA 1
ATOM 1563 C C . ARG B 1 19 ? -7.93 34.156 19.547 1 84.62 19 ARG B C 1
ATOM 1565 O O . ARG B 1 19 ? -7.379 35.031 20.234 1 84.62 19 ARG B O 1
ATOM 1572 N N . GLY B 1 20 ? -7.535 33.844 18.422 1 84.62 20 GLY B N 1
ATOM 1573 C CA . GLY B 1 20 ? -6.582 34.625 17.672 1 84.62 20 GLY B CA 1
ATOM 1574 C C . GLY B 1 20 ? -5.141 34.344 18.031 1 84.62 20 GLY B C 1
ATOM 1575 O O . GLY B 1 20 ? -4.219 34.875 17.406 1 84.62 20 GLY B O 1
ATOM 1576 N N . GLN B 1 21 ? -4.926 33.5 18.984 1 92.5 21 GLN B N 1
ATOM 1577 C CA . GLN B 1 21 ? -3.572 33.125 19.406 1 92.5 21 GLN B CA 1
ATOM 1578 C C . GLN B 1 21 ? -3.107 31.844 18.734 1 92.5 21 GLN B C 1
ATOM 1580 O O . GLN B 1 21 ? -3.791 30.828 18.812 1 92.5 21 GLN B O 1
ATOM 1585 N N . ALA B 1 22 ? -1.88 31.922 18.25 1 94.81 22 ALA B N 1
ATOM 1586 C CA . ALA B 1 22 ? -1.325 30.766 17.547 1 94.81 22 ALA B CA 1
ATOM 1587 C C . ALA B 1 22 ? -0.853 29.703 18.531 1 94.81 22 ALA B C 1
ATOM 1589 O O . ALA B 1 22 ? -0.263 30.016 19.562 1 94.81 22 ALA B O 1
ATOM 1590 N N . HIS B 1 23 ? -1.12 28.484 18.25 1 96.44 23 HIS B N 1
ATOM 1591 C CA . HIS B 1 23 ? -0.688 27.328 19.031 1 96.44 23 HIS B CA 1
ATOM 1592 C C . HIS B 1 23 ? -0.028 26.281 18.156 1 96.44 23 HIS B C 1
ATOM 1594 O O . HIS B 1 23 ? -0.397 26.125 16.984 1 96.44 23 HIS B O 1
ATOM 1600 N N . ASP B 1 24 ? 1.013 25.609 18.766 1 97.69 24 ASP B N 1
ATOM 1601 C CA . ASP B 1 24 ? 1.741 24.547 18.078 1 97.69 24 ASP B CA 1
ATOM 1602 C C . ASP B 1 24 ? 1.616 23.219 18.812 1 97.69 24 ASP B C 1
ATOM 1604 O O . ASP B 1 24 ? 2.27 23 19.844 1 97.69 24 ASP B O 1
ATOM 1608 N N . GLY B 1 25 ? 0.86 22.312 18.266 1 97.75 25 GLY B N 1
ATOM 1609 C CA . GLY B 1 25 ? 0.528 21.047 18.906 1 97.75 25 GLY B CA 1
ATOM 1610 C C . GLY B 1 25 ? 1.658 20.031 18.859 1 97.75 25 GLY B C 1
ATOM 1611 O O . GLY B 1 25 ? 1.556 18.953 19.453 1 97.75 25 GLY B O 1
ATOM 1612 N N . ILE B 1 26 ? 2.818 20.422 18.156 1 97.06 26 ILE B N 1
ATOM 1613 C CA . ILE B 1 26 ? 3.932 19.484 18.109 1 97.06 26 ILE B CA 1
ATOM 1614 C C . ILE B 1 26 ? 5.25 20.234 18.281 1 97.06 26 ILE B C 1
ATOM 1616 O O . ILE B 1 26 ? 6.312 19.719 17.922 1 97.06 26 ILE B O 1
ATOM 16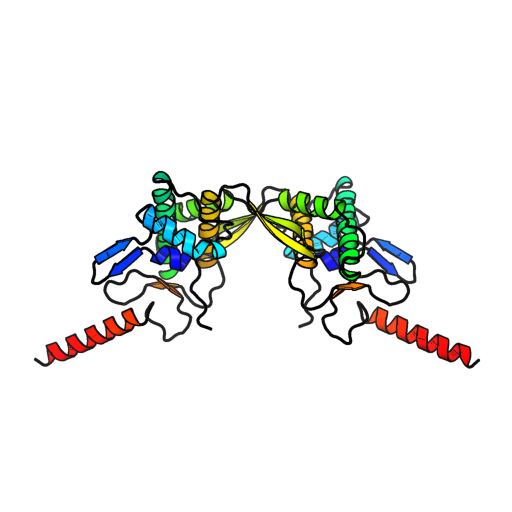20 N N . GLY B 1 27 ? 5.195 21.422 18.797 1 96.12 27 GLY B N 1
ATOM 1621 C CA . GLY B 1 27 ? 6.332 22.328 18.828 1 96.12 27 GLY B CA 1
ATOM 1622 C C . GLY B 1 27 ? 7.344 21.984 19.906 1 96.12 27 GLY B C 1
ATOM 1623 O O . GLY B 1 27 ? 8.43 22.562 19.953 1 96.12 27 GLY B O 1
ATOM 1624 N N . THR B 1 28 ? 7.012 21.109 20.844 1 95.31 28 THR B N 1
ATOM 1625 C CA . THR B 1 28 ? 7.934 20.641 21.859 1 95.31 28 THR B CA 1
ATOM 1626 C C . THR B 1 28 ? 8.078 19.109 21.797 1 95.31 28 THR B C 1
ATOM 1628 O O . THR B 1 28 ? 7.242 18.438 21.203 1 95.31 28 THR B O 1
ATOM 1631 N N . ARG B 1 29 ? 9.18 18.703 22.406 1 94.81 29 ARG B N 1
ATOM 1632 C CA . ARG B 1 29 ? 9.422 17.266 22.438 1 94.81 29 ARG B CA 1
ATOM 1633 C C . ARG B 1 29 ? 8.242 16.531 23.078 1 94.81 29 ARG B C 1
ATOM 1635 O O . ARG B 1 29 ? 7.816 15.484 22.578 1 94.81 29 ARG B O 1
ATOM 1642 N N . GLU B 1 30 ? 7.73 17.094 24.141 1 94.31 30 GLU B N 1
ATOM 1643 C CA . GLU B 1 30 ? 6.621 16.484 24.875 1 94.31 30 GLU B CA 1
ATOM 1644 C C . GLU B 1 30 ? 5.359 16.422 24.016 1 94.31 30 GLU B C 1
ATOM 1646 O O . GLU B 1 30 ? 4.691 15.391 23.969 1 94.31 30 GLU B O 1
ATOM 1651 N N . LEU B 1 31 ? 5.074 17.469 23.328 1 95.88 31 LEU B N 1
ATOM 1652 C CA . LEU B 1 31 ? 3.873 17.547 22.5 1 95.88 31 LEU B CA 1
ATOM 1653 C C . LEU B 1 31 ? 3.986 16.625 21.297 1 95.88 31 LEU B C 1
ATOM 1655 O O . LEU B 1 31 ? 3.021 15.945 20.938 1 95.88 31 LEU B O 1
ATOM 1659 N N . LEU B 1 32 ? 5.188 16.625 20.719 1 96.12 32 LEU B N 1
ATOM 1660 C CA . LEU B 1 32 ? 5.422 15.75 19.578 1 96.12 32 LEU B CA 1
ATOM 1661 C C . LEU B 1 32 ? 5.316 14.289 19.984 1 96.12 32 LEU B C 1
ATOM 1663 O O . LEU B 1 32 ? 4.664 13.492 19.312 1 96.12 32 LEU B O 1
ATOM 1667 N N . HIS B 1 33 ? 5.93 13.953 21.094 1 93.94 33 HIS B N 1
ATOM 1668 C CA . HIS B 1 33 ? 5.871 12.586 21.594 1 93.94 33 HIS B CA 1
ATOM 1669 C C . HIS B 1 33 ? 4.434 12.148 21.844 1 93.94 33 HIS B C 1
ATOM 1671 O O . HIS B 1 33 ? 4.039 11.047 21.469 1 93.94 33 HIS B O 1
ATOM 1677 N N . ALA B 1 34 ? 3.691 12.992 22.469 1 94.62 34 ALA B N 1
ATOM 1678 C CA . ALA B 1 34 ? 2.293 12.695 22.75 1 94.62 34 ALA B CA 1
ATOM 1679 C C . ALA B 1 34 ? 1.499 12.484 21.469 1 94.62 34 ALA B C 1
ATOM 1681 O O . ALA B 1 34 ? 0.69 11.555 21.375 1 94.62 34 ALA B O 1
ATOM 1682 N N . TRP B 1 35 ? 1.695 13.328 20.562 1 96.31 35 TRP B N 1
ATOM 1683 C CA . TRP B 1 35 ? 0.975 13.234 19.297 1 96.31 35 TRP B CA 1
ATOM 1684 C C . TRP B 1 35 ? 1.314 11.93 18.578 1 96.31 35 TRP B C 1
ATOM 1686 O O . TRP B 1 35 ? 0.421 11.227 18.094 1 96.31 35 TRP B O 1
ATOM 1696 N N . LEU B 1 36 ? 2.611 11.57 18.484 1 94.75 36 LEU B N 1
ATOM 1697 C CA . LEU B 1 36 ? 3.057 10.352 17.797 1 94.75 36 LEU B CA 1
ATOM 1698 C C . LEU B 1 36 ? 2.523 9.117 18.516 1 94.75 36 LEU B C 1
ATOM 1700 O O . LEU B 1 36 ? 2.133 8.141 17.859 1 94.75 36 LEU B O 1
ATOM 1704 N N . THR B 1 37 ? 2.521 9.188 19.797 1 92.94 37 THR B N 1
ATOM 1705 C CA . THR B 1 37 ? 2.018 8.062 20.578 1 92.94 37 THR B CA 1
ATOM 1706 C C . THR B 1 37 ? 0.534 7.836 20.312 1 92.94 37 THR B C 1
ATOM 1708 O O . THR B 1 37 ? 0.102 6.699 20.109 1 92.94 37 THR B O 1
ATOM 1711 N N . ARG B 1 38 ? -0.181 8.891 20.266 1 93.88 38 ARG B N 1
ATOM 1712 C CA . ARG B 1 38 ? -1.62 8.828 20.031 1 93.88 38 ARG B CA 1
ATOM 1713 C C . ARG B 1 38 ? -1.923 8.25 18.656 1 93.88 38 ARG B C 1
ATOM 1715 O O . ARG B 1 38 ? -2.947 7.59 18.469 1 93.88 38 ARG B O 1
ATOM 1722 N N . HIS B 1 39 ? -1.051 8.406 17.719 1 94.19 39 HIS B N 1
ATOM 1723 C CA . HIS B 1 39 ? -1.322 8.008 16.344 1 94.19 39 HIS B CA 1
ATOM 1724 C C . HIS B 1 39 ? -0.401 6.871 15.906 1 94.19 39 HIS B C 1
ATOM 1726 O O . HIS B 1 39 ? -0.224 6.633 14.711 1 94.19 39 HIS B O 1
ATOM 1732 N N . ALA B 1 40 ? 0.212 6.195 16.781 1 90.5 40 ALA B N 1
ATOM 1733 C CA . ALA B 1 40 ? 1.22 5.172 16.516 1 90.5 40 ALA B CA 1
ATOM 1734 C C . ALA B 1 40 ? 0.657 4.066 15.625 1 90.5 40 ALA B C 1
ATOM 1736 O O . ALA B 1 40 ? 1.311 3.637 14.672 1 90.5 40 ALA B O 1
ATOM 1737 N N . ASP B 1 41 ? -0.562 3.68 15.836 1 85.56 41 ASP B N 1
ATOM 1738 C CA . ASP B 1 41 ? -1.18 2.602 15.07 1 85.56 41 ASP B CA 1
ATOM 1739 C C . ASP B 1 41 ? -1.367 3.002 13.609 1 85.56 41 ASP B C 1
ATOM 1741 O O . ASP B 1 41 ? -1.049 2.229 12.703 1 85.56 41 ASP B O 1
ATOM 1745 N N . GLU B 1 42 ? -1.846 4.172 13.461 1 88.88 42 GLU B N 1
ATOM 1746 C CA . GLU B 1 42 ? -2.061 4.66 12.102 1 88.88 42 GLU B CA 1
ATOM 1747 C C . GLU B 1 42 ? -0.735 4.852 11.367 1 88.88 42 GLU B C 1
ATOM 1749 O O . GLU B 1 42 ? -0.68 4.762 10.141 1 88.88 42 GLU B O 1
ATOM 1754 N N . LEU B 1 43 ? 0.295 5.094 12.156 1 89.12 43 LEU B N 1
ATOM 1755 C CA . LEU B 1 43 ? 1.62 5.312 11.586 1 89.12 43 LEU B CA 1
ATOM 1756 C C . LEU B 1 43 ? 2.336 3.988 11.359 1 89.12 43 LEU B C 1
ATOM 1758 O O . LEU B 1 43 ? 3.42 3.957 10.766 1 89.12 43 LEU B O 1
ATOM 1762 N N . GLY B 1 44 ? 1.729 2.936 11.797 1 81.44 44 GLY B N 1
ATOM 1763 C CA . GLY B 1 44 ? 2.348 1.627 11.648 1 81.44 44 GLY B CA 1
ATOM 1764 C C . GLY B 1 44 ? 3.537 1.425 12.57 1 81.44 44 GLY B C 1
ATOM 1765 O O . GLY B 1 44 ? 4.477 0.706 12.227 1 81.44 44 GLY B O 1
ATOM 1766 N N . LEU B 1 45 ? 3.561 2.092 13.664 1 81.38 45 LEU B N 1
ATOM 1767 C CA . LEU B 1 45 ? 4.691 2.006 14.578 1 81.38 45 LEU B CA 1
ATOM 1768 C C . LEU B 1 45 ? 4.449 0.946 15.648 1 81.38 45 LEU B C 1
ATOM 1770 O O . LEU B 1 45 ? 3.32 0.786 16.125 1 81.38 45 LEU B O 1
ATOM 1774 N N . THR B 1 46 ? 5.484 -0.034 15.844 1 71.69 46 THR B N 1
ATOM 1775 C CA . THR B 1 46 ? 5.406 -1.026 16.906 1 71.69 46 THR B CA 1
ATOM 1776 C C . THR B 1 46 ? 5.688 -0.387 18.266 1 71.69 46 THR B C 1
ATOM 1778 O O . THR B 1 46 ? 5.621 -1.055 19.297 1 71.69 46 THR B O 1
ATOM 1781 N N . GLY B 1 47 ? 5.57 0.892 18.422 1 69.38 47 GLY B N 1
ATOM 1782 C CA . GLY B 1 47 ? 5.801 1.652 19.641 1 69.38 47 GLY B CA 1
ATOM 1783 C C . GLY B 1 47 ? 6.156 3.104 19.391 1 69.38 47 GLY B C 1
ATOM 1784 O O . GLY B 1 47 ? 6.406 3.49 18.234 1 69.38 47 GLY B O 1
ATOM 1785 N N . ALA B 1 48 ? 5.973 3.869 20.469 1 68.94 48 ALA B N 1
ATOM 1786 C CA . ALA B 1 48 ? 6.289 5.289 20.328 1 68.94 48 ALA B CA 1
ATOM 1787 C C . ALA B 1 48 ? 7.777 5.496 20.062 1 68.94 48 ALA B C 1
ATOM 1789 O O . ALA B 1 48 ? 8.625 4.887 20.719 1 68.94 48 ALA B O 1
ATOM 1790 N N . PRO B 1 49 ? 7.918 6.234 18.969 1 77.38 49 PRO B N 1
ATOM 1791 C CA . PRO B 1 49 ? 9.328 6.531 18.703 1 77.38 49 PRO B CA 1
ATOM 1792 C C . PRO B 1 49 ? 9.992 7.309 19.844 1 77.38 49 PRO B C 1
ATOM 1794 O O . PRO B 1 49 ? 9.328 8.102 20.516 1 77.38 49 PRO B O 1
ATOM 1797 N N . ARG B 1 50 ? 11.242 6.902 20.203 1 80.5 50 ARG B N 1
ATOM 1798 C CA . ARG B 1 50 ? 12.047 7.758 21.078 1 80.5 50 ARG B CA 1
ATOM 1799 C C . ARG B 1 50 ? 12.391 9.07 20.391 1 80.5 50 ARG B C 1
ATOM 1801 O O . ARG B 1 50 ? 13.078 9.078 19.359 1 80.5 50 ARG B O 1
ATOM 1808 N N . ILE B 1 51 ? 11.719 10.086 20.844 1 82.06 51 ILE B N 1
ATOM 1809 C CA . ILE B 1 51 ? 11.875 11.398 20.219 1 82.06 51 ILE B CA 1
ATOM 1810 C C . ILE B 1 51 ? 12.883 12.234 21 1 82.06 51 ILE B C 1
ATOM 1812 O O . ILE B 1 51 ? 12.734 12.422 22.219 1 82.06 51 ILE B O 1
ATOM 1816 N N . GLY B 1 52 ? 14.016 12.508 20.359 1 82.38 52 GLY B N 1
ATOM 1817 C CA . GLY B 1 52 ? 14.945 13.453 20.953 1 82.38 52 GLY B CA 1
ATOM 1818 C C . GLY B 1 52 ? 14.68 14.891 20.547 1 82.38 52 GLY B C 1
ATOM 1819 O O . GLY B 1 52 ? 13.82 15.148 19.703 1 82.38 52 GLY B O 1
ATOM 1820 N N . ARG B 1 53 ? 15.359 15.891 21.25 1 79.5 53 ARG B N 1
ATOM 1821 C CA . ARG B 1 53 ? 15.188 17.312 20.984 1 79.5 53 ARG B CA 1
ATOM 1822 C C . ARG B 1 53 ? 15.508 17.641 19.531 1 79.5 53 ARG B C 1
ATOM 1824 O O . ARG B 1 53 ? 14.914 18.547 18.953 1 79.5 53 ARG B O 1
ATOM 1831 N N . THR B 1 54 ? 16.297 16.844 19.047 1 85.81 54 THR B N 1
ATOM 1832 C CA . THR B 1 54 ? 16.75 17.125 17.688 1 85.81 54 THR B CA 1
ATOM 1833 C C . THR B 1 54 ? 15.766 16.578 16.656 1 85.81 54 THR B C 1
ATOM 1835 O O . THR B 1 54 ? 15.906 16.844 15.461 1 85.81 54 THR B O 1
ATOM 1838 N N . ASP B 1 55 ? 14.688 15.977 17.156 1 92.12 55 ASP B N 1
ATOM 1839 C CA . ASP B 1 55 ? 13.727 15.367 16.234 1 92.12 55 ASP B CA 1
ATOM 1840 C C . ASP B 1 55 ? 12.594 16.328 15.906 1 92.12 55 ASP B C 1
ATOM 1842 O O . ASP B 1 55 ? 11.992 16.25 14.836 1 92.12 55 ASP B O 1
ATOM 1846 N N . VAL B 1 56 ? 12.312 17.312 16.766 1 95.25 56 VAL B N 1
ATOM 1847 C CA . VAL B 1 56 ? 11.148 18.188 16.672 1 95.25 56 VAL B CA 1
ATOM 1848 C C . VAL B 1 56 ? 11.234 19 15.375 1 95.25 56 VAL B C 1
ATOM 1850 O O . VAL B 1 56 ? 10.281 19.047 14.602 1 95.25 56 VAL B O 1
ATOM 1853 N N . PRO B 1 57 ? 12.406 19.531 15.062 1 96.62 57 PRO B N 1
ATOM 1854 C CA . PRO B 1 57 ? 12.469 20.344 13.852 1 96.62 57 PRO B CA 1
ATOM 1855 C C . PRO B 1 57 ? 12.094 19.578 12.586 1 96.62 57 PRO B C 1
ATOM 1857 O O . PRO B 1 57 ? 11.43 20.109 11.703 1 96.62 57 PRO B O 1
ATOM 1860 N N . ALA B 1 58 ? 12.492 18.359 12.531 1 95.94 58 ALA B N 1
ATOM 1861 C CA . ALA B 1 58 ? 12.188 17.562 11.344 1 95.94 58 ALA B CA 1
ATOM 1862 C C . ALA B 1 58 ? 10.688 17.406 11.164 1 95.94 58 ALA B C 1
ATOM 1864 O O . ALA B 1 58 ? 10.18 17.469 10.039 1 95.94 58 ALA B O 1
ATOM 1865 N N . PHE B 1 59 ? 10.008 17.188 12.227 1 97.25 59 PHE B N 1
ATOM 1866 C CA . PHE B 1 59 ? 8.562 17.016 12.148 1 97.25 59 PHE B CA 1
ATOM 1867 C C . PHE B 1 59 ? 7.871 18.344 11.875 1 97.25 59 PHE B C 1
ATOM 1869 O O . PHE B 1 59 ? 6.883 18.391 11.141 1 97.25 59 PHE B O 1
ATOM 1876 N N . VAL B 1 60 ? 8.375 19.344 12.453 1 97.62 60 VAL B N 1
ATOM 1877 C CA . VAL B 1 60 ? 7.824 20.688 12.211 1 97.62 60 VAL B CA 1
ATOM 1878 C C . VAL B 1 60 ? 8.023 21.062 10.75 1 97.62 60 VAL B C 1
ATOM 1880 O O . VAL B 1 60 ? 7.109 21.578 10.102 1 97.62 60 VAL B O 1
ATOM 1883 N N . ASP B 1 61 ? 9.227 20.781 10.25 1 97.31 61 ASP B N 1
ATOM 1884 C CA . ASP B 1 61 ? 9.5 21.062 8.836 1 97.31 61 ASP B CA 1
ATOM 1885 C C . ASP B 1 61 ? 8.531 20.297 7.938 1 97.31 61 ASP B C 1
ATOM 1887 O O . ASP B 1 61 ? 8.031 20.844 6.949 1 97.31 61 ASP B O 1
ATOM 1891 N N . LEU B 1 62 ? 8.305 19.094 8.305 1 97.81 62 LEU B N 1
ATOM 1892 C CA . LEU B 1 62 ? 7.371 18.281 7.523 1 97.81 62 LEU B CA 1
ATOM 1893 C C . LEU B 1 62 ? 5.961 18.859 7.605 1 97.81 62 LEU B C 1
ATOM 1895 O O . LEU B 1 62 ? 5.289 19.016 6.582 1 97.81 62 LEU B O 1
ATOM 1899 N N . ARG B 1 63 ? 5.531 19.156 8.781 1 98.25 63 ARG B N 1
ATOM 1900 C CA . ARG B 1 63 ? 4.203 19.734 8.945 1 98.25 63 ARG B CA 1
ATOM 1901 C C . ARG B 1 63 ? 4.051 21 8.109 1 98.25 63 ARG B C 1
ATOM 1903 O O . ARG B 1 63 ? 3.035 21.188 7.434 1 98.25 63 ARG B O 1
ATOM 1910 N N . ASP B 1 64 ? 5.031 21.812 8.164 1 97 64 ASP B N 1
ATOM 1911 C CA . ASP B 1 64 ? 4.969 23.078 7.438 1 97 64 ASP B CA 1
ATOM 1912 C C . ASP B 1 64 ? 4.945 22.844 5.93 1 97 64 ASP B C 1
ATOM 1914 O O . ASP B 1 64 ? 4.215 23.516 5.203 1 97 64 ASP B O 1
ATOM 1918 N N . ALA B 1 65 ? 5.734 21.953 5.5 1 96.69 65 ALA B N 1
ATOM 1919 C CA . ALA B 1 65 ? 5.711 21.594 4.086 1 96.69 65 ALA B CA 1
ATOM 1920 C C . ALA B 1 65 ? 4.332 21.094 3.668 1 96.69 65 ALA B C 1
ATOM 1922 O O . ALA B 1 65 ? 3.816 21.484 2.617 1 96.69 65 ALA B O 1
ATOM 1923 N N . VAL B 1 66 ? 3.736 20.234 4.465 1 97.19 66 VAL B N 1
ATOM 1924 C CA . VAL B 1 66 ? 2.414 19.703 4.18 1 97.19 66 VAL B CA 1
ATOM 1925 C C . VAL B 1 66 ? 1.393 20.828 4.117 1 97.19 66 VAL B C 1
ATOM 1927 O O . VAL B 1 66 ? 0.584 20.891 3.188 1 97.19 66 VAL B O 1
ATOM 1930 N N . ARG B 1 67 ? 1.433 21.688 5.047 1 96.25 67 ARG B N 1
ATOM 1931 C CA . ARG B 1 67 ? 0.508 22.812 5.07 1 96.25 67 ARG B CA 1
ATOM 1932 C C . ARG B 1 67 ? 0.662 23.672 3.822 1 96.25 67 ARG B C 1
ATOM 1934 O O . ARG B 1 67 ? -0.331 24.094 3.219 1 96.25 67 ARG B O 1
ATOM 1941 N N . ASP B 1 68 ? 1.889 23.953 3.482 1 94.38 68 ASP B N 1
ATOM 1942 C CA . ASP B 1 68 ? 2.143 24.766 2.291 1 94.38 68 ASP B CA 1
ATOM 1943 C C . ASP B 1 68 ? 1.559 24.094 1.046 1 94.38 68 ASP B C 1
ATOM 1945 O O . ASP B 1 68 ? 0.954 24.766 0.206 1 94.38 68 ASP B O 1
ATOM 1949 N N . LEU B 1 69 ? 1.734 22.891 0.938 1 94.19 69 LEU B N 1
ATOM 1950 C CA . LEU B 1 69 ? 1.26 22.172 -0.237 1 94.19 69 LEU B CA 1
ATOM 1951 C C . LEU B 1 69 ? -0.262 22.078 -0.241 1 94.19 69 LEU B C 1
ATOM 1953 O O . LEU B 1 69 ? -0.889 22.125 -1.302 1 94.19 69 LEU B O 1
ATOM 1957 N N . ILE B 1 70 ? -0.867 21.859 0.923 1 94 70 ILE B N 1
ATOM 1958 C CA . ILE B 1 70 ? -2.322 21.891 1.021 1 94 70 ILE B CA 1
ATOM 1959 C C . ILE B 1 70 ? -2.846 23.25 0.565 1 94 70 ILE B C 1
ATOM 1961 O O . ILE B 1 70 ? -3.834 23.328 -0.17 1 94 70 ILE B O 1
ATOM 1965 N N . ALA B 1 71 ? -2.209 24.25 0.99 1 92.69 71 ALA B N 1
ATOM 1966 C CA . ALA B 1 71 ? -2.609 25.609 0.592 1 92.69 71 ALA B CA 1
ATOM 1967 C C . ALA B 1 71 ? -2.576 25.766 -0.925 1 92.69 71 ALA B C 1
ATOM 1969 O O . ALA B 1 71 ? -3.457 26.391 -1.51 1 92.69 71 ALA B O 1
ATOM 1970 N N . VAL B 1 72 ? -1.567 25.25 -1.508 1 89.75 72 VAL B N 1
ATOM 1971 C CA . VAL B 1 72 ? -1.461 25.281 -2.963 1 89.75 72 VAL B CA 1
ATOM 1972 C C . VAL B 1 72 ? -2.65 24.547 -3.582 1 89.75 72 VAL B C 1
ATOM 1974 O O . VAL B 1 72 ? -3.266 25.031 -4.531 1 89.75 72 VAL B O 1
ATOM 1977 N N . ALA B 1 73 ? -2.988 23.453 -3.047 1 88.06 73 ALA B N 1
ATOM 1978 C CA . ALA B 1 73 ? -4.098 22.641 -3.557 1 88.06 73 ALA B CA 1
ATOM 1979 C C . ALA B 1 73 ? -5.426 23.375 -3.381 1 88.06 73 ALA B C 1
ATOM 1981 O O . ALA B 1 73 ? -6.305 23.297 -4.246 1 88.06 73 ALA B O 1
ATOM 1982 N N . VAL B 1 74 ? -5.574 23.969 -2.275 1 89.31 74 VAL B N 1
ATOM 1983 C CA . VAL B 1 74 ? -6.793 24.703 -1.955 1 89.31 74 VAL B CA 1
ATOM 1984 C C . VAL B 1 74 ? -6.984 25.859 -2.945 1 89.31 74 VAL B C 1
ATOM 1986 O O . VAL B 1 74 ? -8.109 26.156 -3.346 1 89.31 74 VAL B O 1
ATOM 1989 N N . ASP B 1 75 ? -5.934 26.5 -3.303 1 83.44 75 ASP B N 1
ATOM 1990 C CA . ASP B 1 75 ? -5.984 27.672 -4.184 1 83.44 75 ASP B CA 1
ATOM 1991 C C . ASP B 1 75 ? -6.074 27.234 -5.648 1 83.44 75 ASP B C 1
ATOM 1993 O O . ASP B 1 75 ? -6 28.078 -6.551 1 83.44 75 ASP B O 1
ATOM 1997 N N . GLY B 1 76 ? -6.277 25.953 -5.898 1 74.44 76 GLY B N 1
ATOM 1998 C CA . GLY B 1 76 ? -6.418 25.453 -7.254 1 74.44 76 GLY B CA 1
ATOM 1999 C C . GLY B 1 76 ? -5.113 25.422 -8.023 1 74.44 76 GLY B C 1
ATOM 2000 O O . GLY B 1 76 ? -5.098 25.609 -9.242 1 74.44 76 GLY B O 1
ATOM 2001 N N . GLY B 1 77 ? -4.102 25.328 -7.305 1 63.03 77 GLY B N 1
ATOM 2002 C CA . GLY B 1 77 ? -2.789 25.219 -7.926 1 63.03 77 GLY B CA 1
ATOM 2003 C C . GLY B 1 77 ? -2.193 26.547 -8.32 1 63.03 77 GLY B C 1
ATOM 2004 O O . GLY B 1 77 ? -1.145 26.609 -8.969 1 63.03 77 GLY B O 1
ATOM 2005 N N . ARG B 1 78 ? -2.834 27.688 -8.008 1 62.94 78 ARG B N 1
ATOM 2006 C CA . ARG B 1 78 ? -2.363 28.984 -8.469 1 62.94 78 ARG B CA 1
ATOM 2007 C C . ARG B 1 78 ? -1.181 29.469 -7.633 1 62.94 78 ARG B C 1
ATOM 2009 O O . ARG B 1 78 ? -0.353 30.25 -8.117 1 62.94 78 ARG B O 1
ATOM 2016 N N . ALA B 1 79 ? -1.106 28.922 -6.508 1 61.69 79 ALA B N 1
ATOM 2017 C CA . ALA B 1 79 ? 0.019 29.312 -5.664 1 61.69 79 ALA B CA 1
ATOM 2018 C C . ALA B 1 79 ? 1.334 28.766 -6.211 1 61.69 79 ALA B C 1
ATOM 2020 O O . ALA B 1 79 ? 1.349 27.75 -6.902 1 61.69 79 ALA B O 1
ATOM 2021 N N . PRO B 1 80 ? 2.461 29.641 -6.129 1 62.59 80 PRO B N 1
ATOM 2022 C CA . PRO B 1 80 ? 3.756 29.141 -6.613 1 62.59 80 PRO B CA 1
ATOM 2023 C C . PRO B 1 80 ? 4.07 27.734 -6.133 1 62.59 80 PRO B C 1
ATOM 2025 O O . PRO B 1 80 ? 3.627 27.328 -5.055 1 62.59 80 PRO B O 1
ATOM 2028 N N . ALA B 1 81 ? 4.68 27.047 -7.082 1 59.44 81 ALA B N 1
ATOM 2029 C CA . ALA B 1 81 ? 5.082 25.656 -6.844 1 59.44 81 ALA B CA 1
ATOM 2030 C C . ALA B 1 81 ? 5.984 25.547 -5.617 1 59.44 81 ALA B C 1
ATOM 2032 O O . ALA B 1 81 ? 6.855 26.406 -5.402 1 59.44 81 ALA B O 1
ATOM 2033 N N . HIS B 1 82 ? 5.531 24.922 -4.625 1 79.31 82 HIS B N 1
ATOM 2034 C CA . HIS B 1 82 ? 6.379 24.641 -3.471 1 79.31 82 HIS B CA 1
ATOM 2035 C C . HIS B 1 82 ? 7.219 23.391 -3.697 1 79.31 82 HIS B C 1
ATOM 2037 O O . HIS B 1 82 ? 7.012 22.359 -3.035 1 79.31 82 HIS B O 1
ATOM 2043 N N . ASP B 1 83 ? 8.273 23.562 -4.598 1 86.12 83 ASP B N 1
ATOM 2044 C CA . ASP B 1 83 ? 9.133 22.469 -5.023 1 86.12 83 ASP B CA 1
ATOM 2045 C C . ASP B 1 83 ? 9.906 21.875 -3.838 1 86.12 83 ASP B C 1
ATOM 2047 O O . ASP B 1 83 ? 10.172 20.672 -3.797 1 86.12 83 ASP B O 1
ATOM 2051 N N . ASP B 1 84 ? 10.141 22.797 -2.873 1 91.94 84 ASP B N 1
ATOM 2052 C CA . ASP B 1 84 ? 10.883 22.328 -1.703 1 91.94 84 ASP B CA 1
ATOM 2053 C C . ASP B 1 84 ? 10.047 21.359 -0.873 1 91.94 84 ASP B C 1
ATOM 2055 O O . ASP B 1 84 ? 10.57 20.391 -0.328 1 91.94 84 ASP B O 1
ATOM 2059 N N . GLY B 1 85 ? 8.766 21.688 -0.787 1 94.75 85 GLY B N 1
ATOM 2060 C CA . GLY B 1 85 ? 7.875 20.797 -0.071 1 94.75 85 GLY B CA 1
ATOM 2061 C C . GLY B 1 85 ? 7.738 19.438 -0.733 1 94.75 85 GLY B C 1
ATOM 2062 O O . GLY B 1 85 ? 7.789 18.406 -0.06 1 94.75 85 GLY B O 1
ATOM 2063 N N . VAL B 1 86 ? 7.676 19.5 -1.999 1 94.25 86 VAL B N 1
ATOM 2064 C CA . VAL B 1 86 ? 7.574 18.266 -2.77 1 94.25 86 VAL B CA 1
ATOM 2065 C C . VAL B 1 86 ? 8.852 17.453 -2.596 1 94.25 86 VAL B C 1
ATOM 2067 O O . VAL B 1 86 ? 8.789 16.234 -2.357 1 94.25 86 VAL B O 1
ATOM 2070 N N . ALA B 1 87 ? 9.961 18.062 -2.705 1 95.5 87 ALA B N 1
ATOM 2071 C CA . ALA B 1 87 ? 11.25 17.391 -2.555 1 95.5 87 ALA B CA 1
ATOM 2072 C C . ALA B 1 87 ? 11.383 16.766 -1.169 1 95.5 87 ALA B C 1
ATOM 2074 O O . ALA B 1 87 ? 11.891 15.648 -1.03 1 95.5 87 ALA B O 1
ATOM 2075 N N . LEU B 1 88 ? 10.945 17.484 -0.199 1 96.69 88 LEU B N 1
ATOM 2076 C CA . LEU B 1 88 ? 11.023 16.984 1.164 1 96.69 88 LEU B CA 1
ATOM 2077 C C . LEU B 1 88 ? 10.156 15.734 1.33 1 96.69 88 LEU B C 1
ATOM 2079 O O . LEU B 1 88 ? 10.609 14.727 1.877 1 96.69 88 LEU B O 1
ATOM 2083 N N . LEU B 1 89 ? 8.898 15.828 0.878 1 96.69 89 LEU B N 1
ATOM 2084 C CA . LEU B 1 89 ? 8.023 14.664 0.969 1 96.69 89 LEU B CA 1
ATOM 2085 C C . LEU B 1 89 ? 8.641 13.461 0.274 1 96.69 89 LEU B C 1
ATOM 2087 O O . LEU B 1 89 ? 8.641 12.352 0.823 1 96.69 89 LEU B O 1
ATOM 2091 N N . ASN B 1 90 ? 9.188 13.695 -0.867 1 95.56 90 ASN B N 1
ATOM 2092 C CA . ASN B 1 90 ? 9.766 12.602 -1.643 1 95.56 90 ASN B CA 1
ATOM 2093 C C . ASN B 1 90 ? 10.992 12.016 -0.952 1 95.56 90 ASN B C 1
ATOM 2095 O O . ASN B 1 90 ? 11.18 10.797 -0.95 1 95.56 90 ASN B O 1
ATOM 2099 N N . ARG B 1 91 ? 11.789 12.789 -0.418 1 95.5 91 ARG B N 1
ATOM 2100 C CA . ARG B 1 91 ? 12.969 12.32 0.307 1 95.5 91 ARG B CA 1
ATOM 2101 C C . ARG B 1 91 ? 12.562 11.469 1.508 1 95.5 91 ARG B C 1
ATOM 2103 O O . ARG B 1 91 ? 13.125 10.398 1.734 1 95.5 91 ARG B O 1
ATOM 2110 N N . LEU B 1 92 ? 11.617 11.938 2.271 1 94.81 92 LEU B N 1
ATOM 2111 C CA . LEU B 1 92 ? 11.164 11.211 3.453 1 94.81 92 LEU B CA 1
ATOM 2112 C C . LEU B 1 92 ? 10.477 9.906 3.062 1 94.81 92 LEU B C 1
ATOM 2114 O O . LEU B 1 92 ? 10.695 8.875 3.705 1 94.81 92 LEU B O 1
ATOM 2118 N N . SER B 1 93 ? 9.688 9.945 2.059 1 93.62 93 SER B N 1
ATOM 2119 C CA . SER B 1 93 ? 9.023 8.75 1.546 1 93.62 93 SER B CA 1
ATOM 2120 C C . SER B 1 93 ? 10.031 7.676 1.171 1 93.62 93 SER B C 1
ATOM 2122 O O . SER B 1 93 ? 9.844 6.5 1.498 1 93.62 93 SER B O 1
ATOM 2124 N N . ALA B 1 94 ? 11.086 8.109 0.536 1 90.31 94 ALA B N 1
ATOM 2125 C CA . ALA B 1 94 ? 12.109 7.188 0.047 1 90.31 94 ALA B CA 1
ATOM 2126 C C . ALA B 1 94 ? 13.008 6.707 1.186 1 90.31 94 ALA B C 1
ATOM 2128 O O . ALA B 1 94 ? 13.672 5.676 1.068 1 90.31 94 ALA B O 1
ATOM 2129 N N . GLY B 1 95 ? 13.031 7.457 2.17 1 88.25 95 GLY B N 1
ATOM 2130 C CA . GLY B 1 95 ? 14.023 7.277 3.217 1 88.25 95 GLY B CA 1
ATOM 2131 C C . GLY B 1 95 ? 13.727 6.102 4.129 1 88.25 95 GLY B C 1
ATOM 2132 O O . GLY B 1 95 ? 14.594 5.656 4.879 1 88.25 95 GLY B O 1
ATOM 2133 N N . ALA B 1 96 ? 12.539 5.637 4.102 1 86.38 96 ALA B N 1
ATOM 2134 C CA . ALA B 1 96 ? 12.18 4.48 4.918 1 86.38 96 ALA B CA 1
ATOM 2135 C C . ALA B 1 96 ? 11.312 3.504 4.133 1 86.38 96 ALA B C 1
ATOM 2137 O O . ALA B 1 96 ? 10.133 3.318 4.445 1 86.38 96 ALA B O 1
ATOM 2138 N N . PRO B 1 97 ? 11.953 2.934 3.184 1 82.62 97 PRO B N 1
ATOM 2139 C CA . PRO B 1 97 ? 11.148 1.959 2.436 1 82.62 97 PRO B CA 1
ATOM 2140 C C . PRO B 1 97 ? 10.602 0.844 3.32 1 82.62 97 PRO B C 1
ATOM 2142 O O . PRO B 1 97 ? 11.234 0.457 4.301 1 82.62 97 PRO B O 1
ATOM 2145 N N . SER B 1 98 ? 9.383 0.547 3.129 1 81.69 98 SER B N 1
ATOM 2146 C CA . SER B 1 98 ? 8.734 -0.557 3.832 1 81.69 98 SER B CA 1
ATOM 2147 C C . SER B 1 98 ? 8.188 -1.592 2.855 1 81.69 98 SER B C 1
ATOM 2149 O O . SER B 1 98 ? 7.918 -1.274 1.695 1 81.69 98 SER B O 1
ATOM 2151 N N . TRP B 1 99 ? 8.219 -2.818 3.318 1 84.88 99 TRP B N 1
ATOM 2152 C CA . TRP B 1 99 ? 7.691 -3.896 2.486 1 84.88 99 TRP B CA 1
ATOM 2153 C C . TRP B 1 99 ? 6.98 -4.945 3.336 1 84.88 99 TRP B C 1
ATOM 2155 O O . TRP B 1 99 ? 7.301 -5.117 4.516 1 84.88 99 TRP B O 1
ATOM 2165 N N . PRO B 1 100 ? 5.941 -5.543 2.725 1 88.38 100 PRO B N 1
ATOM 2166 C CA . PRO B 1 100 ? 5.27 -6.621 3.457 1 88.38 100 PRO B CA 1
ATOM 2167 C C . PRO B 1 100 ? 6.141 -7.863 3.607 1 88.38 100 PRO B C 1
ATOM 2169 O O . PRO B 1 100 ? 6.926 -8.188 2.711 1 88.38 100 PRO B O 1
ATOM 2172 N N . THR B 1 101 ? 6.004 -8.516 4.703 1 91.25 101 THR B N 1
ATOM 2173 C CA . THR B 1 101 ? 6.668 -9.773 5.035 1 91.25 101 THR B CA 1
ATOM 2174 C C . THR B 1 101 ? 5.656 -10.812 5.5 1 91.25 101 THR B C 1
ATOM 2176 O O . THR B 1 101 ? 4.758 -10.508 6.285 1 91.25 101 THR B O 1
ATOM 2179 N N . LEU B 1 102 ? 5.734 -12 4.918 1 92.44 102 LEU B N 1
ATOM 2180 C CA . LEU B 1 102 ? 4.852 -13.102 5.297 1 92.44 102 LEU B CA 1
ATOM 2181 C C . LEU B 1 102 ? 5.418 -13.859 6.492 1 92.44 102 LEU B C 1
ATOM 2183 O O . LEU B 1 102 ? 6.59 -14.242 6.492 1 92.44 102 LEU B O 1
ATOM 2187 N N . VAL B 1 103 ? 4.633 -14.047 7.48 1 89.75 103 VAL B N 1
ATOM 2188 C CA . VAL B 1 103 ? 5.031 -14.812 8.656 1 89.75 103 VAL B CA 1
ATOM 2189 C C . VAL B 1 103 ? 3.961 -15.852 8.984 1 89.75 103 VAL B C 1
ATOM 2191 O O . VAL B 1 103 ? 2.803 -15.703 8.586 1 89.75 103 VAL B O 1
ATOM 2194 N N . ARG B 1 104 ? 4.367 -16.906 9.523 1 85.19 104 ARG B N 1
ATOM 2195 C CA . ARG B 1 104 ? 3.438 -17.922 10.031 1 85.19 104 ARG B CA 1
ATOM 2196 C C . ARG B 1 104 ? 3.336 -17.859 11.547 1 85.19 104 ARG B C 1
ATOM 2198 O O . ARG B 1 104 ? 4.348 -17.922 12.25 1 85.19 104 ARG B O 1
ATOM 2205 N N . ALA B 1 105 ? 2.129 -17.5 12.016 1 79.69 105 ALA B N 1
ATOM 2206 C CA . ALA B 1 105 ? 1.844 -17.453 13.445 1 79.69 105 ALA B CA 1
ATOM 2207 C C . ALA B 1 105 ? 0.592 -18.25 13.781 1 79.69 105 ALA B C 1
ATOM 2209 O O . ALA B 1 105 ? -0.445 -18.109 13.133 1 79.69 105 ALA B O 1
ATOM 2210 N N . ASP B 1 106 ? 0.659 -19.141 14.789 1 79.56 106 ASP B N 1
ATOM 2211 C CA . ASP B 1 106 ? -0.443 -19.984 15.227 1 79.56 106 ASP B CA 1
ATOM 2212 C C .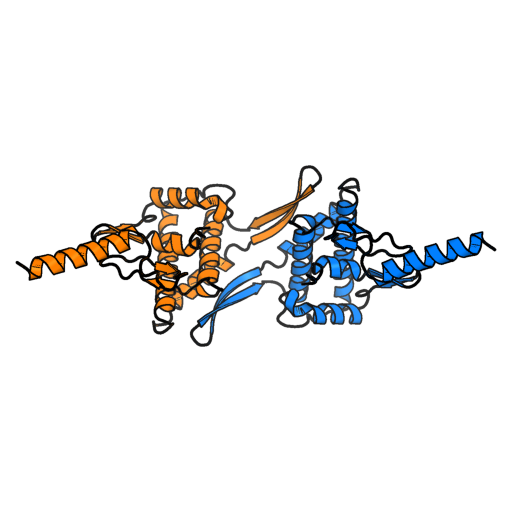 ASP B 1 106 ? -1.049 -20.75 14.062 1 79.56 106 ASP B C 1
ATOM 2214 O O . ASP B 1 106 ? -2.271 -20.812 13.914 1 79.56 106 ASP B O 1
ATOM 2218 N N . GLY B 1 107 ? -0.249 -21.156 13.172 1 76.75 107 GLY B N 1
ATOM 2219 C CA . GLY B 1 107 ? -0.673 -22.016 12.07 1 76.75 107 GLY B CA 1
ATOM 2220 C C . GLY B 1 107 ? -1.293 -21.234 10.922 1 76.75 107 GLY B C 1
ATOM 2221 O O . GLY B 1 107 ? -1.738 -21.828 9.93 1 76.75 107 GLY B O 1
ATOM 2222 N N . ARG B 1 108 ? -1.266 -19.906 11.039 1 83.31 108 ARG B N 1
ATOM 2223 C CA . ARG B 1 108 ? -1.881 -19.078 10 1 83.31 108 ARG B CA 1
ATOM 2224 C C . ARG B 1 108 ? -0.874 -18.109 9.406 1 83.31 108 ARG B C 1
ATOM 2226 O O . ARG B 1 108 ? 0.069 -17.688 10.078 1 83.31 108 ARG B O 1
ATOM 2233 N N . PHE B 1 109 ? -1.071 -17.906 8.156 1 88.06 109 PHE B N 1
ATOM 2234 C CA . PHE B 1 109 ? -0.243 -16.891 7.508 1 88.06 109 PHE B CA 1
ATOM 2235 C C . PHE B 1 109 ? -0.732 -15.492 7.855 1 88.06 109 PHE B C 1
ATOM 2237 O O . PHE B 1 109 ? -1.939 -15.25 7.91 1 88.06 109 PHE B O 1
ATOM 2244 N N . GLN B 1 110 ? 0.236 -14.68 8.188 1 88.62 110 GLN B N 1
ATOM 2245 C CA . GLN B 1 110 ? -0.035 -13.266 8.422 1 88.62 110 GLN B CA 1
ATOM 2246 C C . GLN B 1 110 ? 0.967 -12.383 7.68 1 88.62 110 GLN B C 1
ATOM 2248 O O . GLN B 1 110 ? 2.094 -12.805 7.41 1 88.62 110 GLN B O 1
ATOM 2253 N N . VAL B 1 111 ? 0.497 -11.234 7.297 1 90.44 111 VAL B N 1
ATOM 2254 C CA . VAL B 1 111 ? 1.384 -10.266 6.656 1 90.44 111 VAL B CA 1
ATOM 2255 C C . VAL B 1 111 ? 1.735 -9.156 7.641 1 90.44 111 VAL B C 1
ATOM 2257 O O . VAL B 1 111 ? 0.85 -8.57 8.273 1 90.44 111 VAL B O 1
ATOM 2260 N N . VAL B 1 112 ? 3.027 -8.922 7.789 1 84.94 112 VAL B N 1
ATOM 2261 C CA . VAL B 1 112 ? 3.5 -7.84 8.648 1 84.94 112 VAL B CA 1
ATOM 2262 C C . VAL B 1 112 ? 4.375 -6.883 7.848 1 84.94 112 VAL B C 1
ATOM 2264 O O . VAL B 1 112 ? 5.152 -7.312 6.992 1 84.94 112 VAL B O 1
ATOM 2267 N N . GLU B 1 113 ? 4.227 -5.613 8.094 1 82.44 113 GLU B N 1
ATOM 2268 C CA . GLU B 1 113 ? 5.051 -4.617 7.418 1 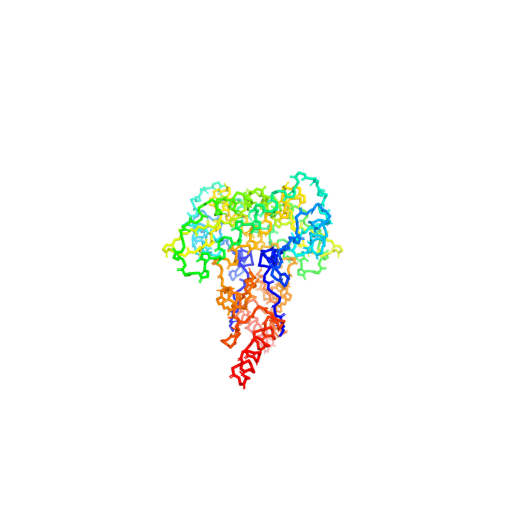82.44 113 GLU B CA 1
ATOM 2269 C C . GLU B 1 113 ? 6.43 -4.508 8.07 1 82.44 113 GLU B C 1
ATOM 2271 O O . GLU B 1 113 ? 6.539 -4.469 9.297 1 82.44 113 GLU B O 1
ATOM 2276 N N . ARG B 1 114 ? 7.48 -4.59 7.246 1 82.94 114 ARG B N 1
ATOM 2277 C CA . ARG B 1 114 ? 8.852 -4.34 7.688 1 82.94 114 ARG B CA 1
ATOM 2278 C C . ARG B 1 114 ? 9.414 -3.074 7.047 1 82.94 114 ARG B C 1
ATOM 2280 O O . ARG B 1 114 ? 9 -2.697 5.945 1 82.94 114 ARG B O 1
ATOM 2287 N N . ALA B 1 115 ? 10.234 -2.41 7.773 1 79.56 115 ALA B N 1
ATOM 2288 C CA . ALA B 1 115 ? 10.844 -1.185 7.262 1 79.56 115 ALA B CA 1
ATOM 2289 C C . ALA B 1 115 ? 12.32 -1.109 7.629 1 79.56 115 ALA B C 1
ATOM 2291 O O . ALA B 1 115 ? 12.766 -1.74 8.594 1 79.56 115 ALA B O 1
ATOM 2292 N N . THR B 1 116 ? 13.258 -0.54 6.793 1 76.38 116 THR B N 1
ATOM 2293 C CA . THR B 1 116 ? 14.68 -0.345 7.066 1 76.38 116 THR B CA 1
ATOM 2294 C C . THR B 1 116 ? 14.883 0.748 8.109 1 76.38 116 THR B C 1
ATOM 2296 O O . THR B 1 116 ? 15.867 0.727 8.859 1 76.38 116 THR B O 1
ATOM 2299 N N . GLY B 1 117 ? 14.086 1.67 8.258 1 74.5 117 GLY B N 1
ATOM 2300 C CA . GLY B 1 117 ? 14.336 2.826 9.102 1 74.5 117 GLY B CA 1
ATOM 2301 C C . GLY B 1 117 ? 13.883 2.625 10.539 1 74.5 117 GLY B C 1
ATOM 2302 O O . GLY B 1 117 ? 13.203 1.646 10.844 1 74.5 117 GLY B O 1
A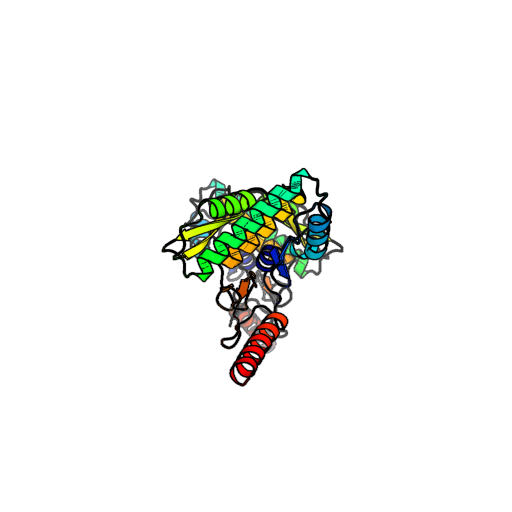TOM 2303 N N . ASP B 1 118 ? 14.477 3.447 11.461 1 83.38 118 ASP B N 1
ATOM 2304 C CA . ASP B 1 118 ? 14 3.438 12.836 1 83.38 118 ASP B CA 1
ATOM 2305 C C . ASP B 1 118 ? 12.602 4.043 12.938 1 83.38 118 ASP B C 1
ATOM 2307 O O . ASP B 1 118 ? 12.008 4.426 11.93 1 83.38 118 ASP B O 1
ATOM 2311 N N . ALA B 1 119 ? 12.086 4.043 14.117 1 85.38 119 ALA B N 1
ATOM 2312 C CA . ALA B 1 119 ? 10.703 4.465 14.336 1 85.38 119 ALA B CA 1
ATOM 2313 C C . ALA B 1 119 ? 10.492 5.91 13.898 1 85.38 119 ALA B C 1
ATOM 2315 O O . ALA B 1 119 ? 9.43 6.254 13.383 1 85.38 119 ALA B O 1
ATOM 2316 N N . ARG B 1 120 ? 11.523 6.73 14.086 1 89.06 120 ARG B N 1
ATOM 2317 C CA . ARG B 1 120 ? 11.438 8.133 13.688 1 89.06 120 ARG B CA 1
ATOM 2318 C C . ARG B 1 120 ? 11.328 8.266 12.172 1 89.06 120 ARG B C 1
ATOM 2320 O O . ARG B 1 120 ? 10.43 8.938 11.664 1 89.06 120 ARG B O 1
ATOM 2327 N N . ALA B 1 121 ? 12.273 7.641 11.523 1 89.94 121 ALA B N 1
ATOM 2328 C CA . ALA B 1 121 ? 12.273 7.684 10.062 1 89.94 121 ALA B CA 1
ATOM 2329 C C . ALA B 1 121 ? 10.984 7.09 9.5 1 89.94 121 ALA B C 1
ATOM 2331 O O . ALA B 1 121 ? 10.43 7.602 8.523 1 89.94 121 ALA B O 1
ATOM 2332 N N . SER B 1 122 ? 10.539 6.086 10.117 1 90.38 122 SER B N 1
ATOM 2333 C CA . SER B 1 122 ? 9.305 5.441 9.68 1 90.38 122 SER B CA 1
ATOM 2334 C C . SER B 1 122 ? 8.102 6.363 9.867 1 90.38 122 SER B C 1
ATOM 2336 O O . SER B 1 122 ? 7.215 6.422 9.016 1 90.38 122 SER B O 1
ATOM 2338 N N . ALA B 1 123 ? 8.078 7.043 10.961 1 92.5 123 ALA B N 1
ATOM 2339 C CA . ALA B 1 123 ? 6.984 7.973 11.227 1 92.5 123 ALA B CA 1
ATOM 2340 C C . ALA B 1 123 ? 6.977 9.109 10.203 1 92.5 123 ALA B C 1
ATOM 2342 O O . ALA B 1 123 ? 5.926 9.461 9.664 1 92.5 123 ALA B O 1
ATOM 2343 N N . LEU B 1 124 ? 8.148 9.633 9.984 1 94.56 124 LEU B N 1
ATOM 2344 C CA . LEU B 1 124 ? 8.266 10.703 9.008 1 94.56 124 LEU B CA 1
ATOM 2345 C C . LEU B 1 124 ? 7.836 10.234 7.621 1 94.56 124 LEU B C 1
ATOM 2347 O O . LEU B 1 124 ? 7.086 10.93 6.93 1 94.56 124 LEU B O 1
ATOM 2351 N N . ALA B 1 125 ? 8.273 9.094 7.289 1 93.69 125 ALA B N 1
ATOM 2352 C CA . ALA B 1 125 ? 7.922 8.539 5.98 1 93.69 125 ALA B CA 1
ATOM 2353 C C . ALA B 1 125 ? 6.422 8.289 5.875 1 93.69 125 ALA B C 1
ATOM 2355 O O . ALA B 1 125 ? 5.805 8.609 4.855 1 93.69 125 ALA B O 1
ATOM 2356 N N . ALA B 1 126 ? 5.859 7.75 6.887 1 92.5 126 ALA B N 1
ATOM 2357 C CA . ALA B 1 126 ? 4.43 7.457 6.891 1 92.5 126 ALA B CA 1
ATOM 2358 C C . ALA B 1 126 ? 3.607 8.734 6.738 1 92.5 126 ALA B C 1
ATOM 2360 O O . ALA B 1 126 ? 2.645 8.773 5.965 1 92.5 126 ALA B O 1
ATOM 2361 N N . LEU B 1 127 ? 3.988 9.711 7.449 1 95.81 127 LEU B N 1
ATOM 2362 C CA . LEU B 1 127 ? 3.299 10.992 7.355 1 95.81 127 LEU B CA 1
ATOM 2363 C C . LEU B 1 127 ? 3.449 11.594 5.965 1 95.81 127 LEU B C 1
ATOM 2365 O O . LEU B 1 127 ? 2.484 12.117 5.398 1 95.81 127 LEU B O 1
ATOM 2369 N N . ALA B 1 128 ? 4.648 11.562 5.484 1 96.81 128 ALA B N 1
ATOM 2370 C CA . ALA B 1 128 ? 4.895 12.07 4.137 1 96.81 128 ALA B CA 1
ATOM 2371 C C . ALA B 1 128 ? 4.035 11.344 3.109 1 96.81 128 ALA B C 1
ATOM 2373 O O . ALA B 1 128 ? 3.4 11.969 2.262 1 96.81 128 ALA B O 1
ATOM 2374 N N . ARG B 1 129 ? 3.977 10.086 3.213 1 93.81 129 ARG B N 1
ATOM 2375 C CA . ARG B 1 129 ? 3.227 9.281 2.254 1 93.81 129 ARG B CA 1
ATOM 2376 C C . ARG B 1 129 ? 1.728 9.516 2.395 1 93.81 129 ARG B C 1
ATOM 2378 O O . ARG B 1 129 ? 0.999 9.531 1.4 1 93.81 129 ARG B O 1
ATOM 2385 N N . ASP B 1 130 ? 1.275 9.648 3.562 1 94.31 130 ASP B N 1
ATOM 2386 C CA . ASP B 1 130 ? -0.125 10.008 3.766 1 94.31 130 ASP B CA 1
ATOM 2387 C C . ASP B 1 130 ? -0.445 11.352 3.117 1 94.31 130 ASP B C 1
ATOM 2389 O O . ASP B 1 130 ? -1.504 11.516 2.508 1 94.31 130 ASP B O 1
ATOM 2393 N N . ALA B 1 131 ? 0.484 12.273 3.254 1 96.44 131 ALA B N 1
ATOM 2394 C CA . ALA B 1 131 ? 0.317 13.586 2.633 1 96.44 131 ALA B CA 1
ATOM 2395 C C . ALA B 1 131 ? 0.266 13.469 1.111 1 96.44 131 ALA B C 1
ATOM 2397 O O . ALA B 1 131 ? -0.5 14.18 0.454 1 96.44 131 ALA B O 1
ATOM 2398 N N . MET B 1 132 ? 1.074 12.641 0.614 1 94.5 132 MET B N 1
ATOM 2399 C CA . MET B 1 132 ? 1.067 12.43 -0.83 1 94.5 132 MET B CA 1
ATOM 2400 C C . MET B 1 132 ? -0.295 11.93 -1.3 1 94.5 132 MET B C 1
ATOM 2402 O O . MET B 1 132 ? -0.805 12.375 -2.328 1 94.5 132 MET B O 1
ATOM 2406 N N . THR B 1 133 ? -0.84 11.031 -0.554 1 91.25 133 THR B N 1
ATOM 2407 C CA . THR B 1 133 ? -2.164 10.516 -0.88 1 91.25 133 THR B CA 1
ATOM 2408 C C . THR B 1 133 ? -3.219 11.609 -0.751 1 91.25 133 THR B C 1
ATOM 2410 O O . THR B 1 133 ? -4.117 11.719 -1.59 1 91.25 133 THR B O 1
ATOM 2413 N N . LEU B 1 134 ? -3.092 12.375 0.206 1 93.44 134 LEU B N 1
ATOM 2414 C CA . LEU B 1 134 ? -3.986 13.508 0.423 1 93.44 134 LEU B CA 1
ATOM 2415 C C . LEU B 1 134 ? -3.945 14.469 -0.761 1 93.44 134 LEU B C 1
ATOM 2417 O O . LEU B 1 134 ? -4.988 14.922 -1.235 1 93.44 134 LEU B O 1
ATOM 2421 N N . LEU B 1 135 ? -2.797 14.773 -1.22 1 92.75 135 LEU B N 1
ATOM 2422 C CA . LEU B 1 135 ? -2.574 15.797 -2.238 1 92.75 135 LEU B CA 1
ATOM 2423 C C . LEU B 1 135 ? -2.859 15.242 -3.631 1 92.75 135 LEU B C 1
ATOM 2425 O O . LEU B 1 135 ? -3.402 15.953 -4.484 1 92.75 135 LEU B O 1
ATOM 2429 N N . GLY B 1 136 ? -2.457 14.039 -3.836 1 88.44 136 GLY B N 1
ATOM 2430 C CA . GLY B 1 136 ? -2.502 13.492 -5.18 1 88.44 136 GLY B CA 1
ATOM 2431 C C . GLY B 1 136 ? -3.588 12.445 -5.363 1 88.44 136 GLY B C 1
ATOM 2432 O O . GLY B 1 136 ? -3.805 11.953 -6.473 1 88.44 136 GLY B O 1
ATOM 2433 N N . GLY B 1 137 ? -4.281 12.047 -4.289 1 81.94 137 GLY B N 1
ATOM 2434 C CA . GLY B 1 137 ? -5.242 10.961 -4.375 1 81.94 137 GLY B CA 1
ATOM 2435 C C . GLY B 1 137 ? -6.668 11.438 -4.578 1 81.94 137 GLY B C 1
ATOM 2436 O O . GLY B 1 137 ? -6.902 12.625 -4.809 1 81.94 137 GLY B O 1
ATOM 2437 N N . ASP B 1 138 ? -7.48 10.352 -4.551 1 80.56 138 ASP B N 1
ATOM 2438 C CA . ASP B 1 138 ? -8.906 10.625 -4.641 1 80.56 138 ASP B CA 1
ATOM 2439 C C . ASP B 1 138 ? -9.5 10.922 -3.266 1 80.56 138 ASP B C 1
ATOM 2441 O O . ASP B 1 138 ? -9.406 10.102 -2.352 1 80.56 138 ASP B O 1
ATOM 2445 N N . LEU B 1 139 ? -10.055 12.133 -3.178 1 84.5 139 LEU B N 1
ATOM 2446 C CA . LEU B 1 139 ? -10.672 12.547 -1.923 1 84.5 139 LEU B CA 1
ATOM 2447 C C . LEU B 1 139 ? -12.188 12.609 -2.057 1 84.5 139 LEU B C 1
ATOM 2449 O O . LEU B 1 139 ? -12.719 12.727 -3.166 1 84.5 139 LEU B O 1
ATOM 2453 N N . PRO B 1 140 ? -12.844 12.398 -0.914 1 85 140 PRO B N 1
ATOM 2454 C CA . PRO B 1 140 ? -14.305 12.492 -0.958 1 85 140 PRO B CA 1
ATOM 2455 C C . PRO B 1 140 ? -14.789 13.898 -1.293 1 85 140 PRO B C 1
ATOM 2457 O O . PRO B 1 140 ? -15.969 14.086 -1.601 1 85 140 PRO B O 1
ATOM 2460 N N . GLY B 1 141 ? -13.992 14.859 -1.307 1 88.62 141 GLY B N 1
ATOM 2461 C CA . GLY B 1 141 ? -14.25 16.25 -1.632 1 88.62 141 GLY B CA 1
ATOM 2462 C C . GLY B 1 141 ? -12.992 17.094 -1.702 1 88.62 141 GLY B C 1
ATOM 2463 O O . GLY B 1 141 ? -11.898 16.625 -1.379 1 88.62 141 GLY B O 1
ATOM 2464 N N . PRO B 1 142 ? -13.219 18.344 -2.014 1 91.25 142 PRO B N 1
ATOM 2465 C CA . PRO B 1 142 ? -12.031 19.203 -2.127 1 91.25 142 PRO B CA 1
ATOM 2466 C C . PRO B 1 142 ? -11.484 19.625 -0.77 1 91.25 142 PRO B C 1
ATOM 2468 O O . PRO B 1 142 ? -12.234 19.734 0.203 1 91.25 142 PRO B O 1
ATOM 2471 N N . LEU B 1 143 ? -10.18 19.828 -0.791 1 93.88 143 LEU B N 1
ATOM 2472 C CA . LEU B 1 143 ? -9.539 20.469 0.352 1 93.88 143 LEU B CA 1
ATOM 2473 C C . LEU B 1 143 ? -9.93 21.938 0.434 1 93.88 143 LEU B C 1
ATOM 2475 O O . LEU B 1 143 ? -9.992 22.625 -0.587 1 93.88 143 LEU B O 1
ATOM 2479 N N . ARG B 1 144 ? -10.164 22.438 1.641 1 94.69 144 ARG B N 1
ATOM 2480 C CA . ARG B 1 144 ? -10.539 23.828 1.859 1 94.69 144 ARG B CA 1
ATOM 2481 C C . ARG B 1 144 ? -9.859 24.391 3.105 1 94.69 144 ARG B C 1
ATOM 2483 O O . ARG B 1 144 ? -9.531 23.641 4.027 1 94.69 144 ARG B O 1
ATOM 2490 N N . ALA B 1 145 ? -9.641 25.688 3.08 1 95 145 ALA B N 1
ATOM 2491 C CA . ALA B 1 145 ? -9.289 26.422 4.293 1 95 145 ALA B CA 1
ATOM 2492 C C . ALA B 1 145 ? -10.539 26.906 5.023 1 95 145 ALA B C 1
ATOM 2494 O O . ALA B 1 145 ? -11.484 27.375 4.395 1 95 145 ALA B O 1
ATOM 2495 N N . CYS B 1 146 ? -10.5 26.719 6.301 1 95.12 146 CYS B N 1
ATOM 2496 C CA . CYS B 1 146 ? -11.641 27.172 7.082 1 95.12 146 CYS B CA 1
ATOM 2497 C C . CYS B 1 146 ? -11.836 28.672 6.945 1 95.12 146 CYS B C 1
ATOM 2499 O O . CYS B 1 146 ? -10.891 29.453 7.109 1 95.12 146 CYS B O 1
ATOM 2501 N N . GLY B 1 147 ? -13.039 29.141 6.746 1 90.88 147 GLY B N 1
ATOM 2502 C CA . GLY B 1 147 ? -13.352 30.547 6.523 1 90.88 147 GLY B CA 1
ATOM 2503 C C . GLY B 1 147 ? -13.648 31.312 7.801 1 90.88 147 GLY B C 1
ATOM 2504 O O . GLY B 1 147 ? -13.883 32.531 7.777 1 90.88 147 GLY B O 1
ATOM 2505 N N . ALA B 1 148 ? -13.688 30.594 8.898 1 92.19 148 ALA B N 1
ATOM 2506 C CA . ALA B 1 148 ? -13.969 31.266 10.156 1 92.19 148 ALA B CA 1
ATOM 2507 C C . ALA B 1 148 ? -12.828 32.219 10.531 1 92.19 148 ALA B C 1
ATOM 2509 O O . ALA B 1 148 ? -11.656 31.891 10.352 1 92.19 148 ALA B O 1
ATOM 2510 N N . PRO B 1 149 ? -13.234 33.375 11.062 1 88.88 149 PRO B N 1
ATOM 2511 C CA . PRO B 1 149 ? -12.203 34.375 11.414 1 88.88 149 PRO B CA 1
ATOM 2512 C C . PRO B 1 149 ? -11.156 33.812 12.375 1 88.88 149 PRO B C 1
ATOM 2514 O O . PRO B 1 149 ? -11.516 33.25 13.414 1 88.88 149 PRO B O 1
ATOM 2517 N N . GLY B 1 150 ? -9.945 33.969 11.977 1 90.25 150 GLY B N 1
ATOM 2518 C CA . GLY B 1 150 ? -8.836 33.594 12.836 1 90.25 150 GLY B CA 1
ATOM 2519 C C . GLY B 1 150 ? -8.469 32.125 12.734 1 90.25 150 GLY B C 1
ATOM 2520 O O . GLY B 1 150 ? -7.48 31.672 13.328 1 90.25 150 GLY B O 1
ATOM 2521 N N . CYS B 1 151 ? -9.25 31.375 12.086 1 94.62 151 CYS B N 1
ATOM 2522 C CA . CYS B 1 151 ? -8.953 29.953 11.961 1 94.62 151 CYS B CA 1
ATOM 2523 C C . CYS B 1 151 ? -7.934 29.719 10.852 1 94.62 151 CYS B C 1
ATOM 2525 O O . CYS B 1 151 ? -7.957 30.391 9.82 1 94.62 151 CYS B O 1
ATOM 2527 N N . VAL B 1 152 ? -7.027 28.781 11.062 1 94.81 152 VAL B N 1
ATOM 2528 C CA . VAL B 1 152 ? -5.973 28.531 10.078 1 94.81 152 VAL B CA 1
ATOM 2529 C C . VAL B 1 152 ? -6 27.062 9.664 1 94.81 152 VAL B C 1
ATOM 2531 O O . VAL B 1 152 ? -5.039 26.562 9.07 1 94.81 152 VAL B O 1
ATOM 2534 N N . GLN B 1 153 ? -7.043 26.391 10.031 1 96.44 153 GLN B N 1
ATOM 2535 C CA . GLN B 1 153 ? -7.094 24.953 9.797 1 96.44 153 GLN B CA 1
ATOM 2536 C C . GLN B 1 153 ? -7.648 24.641 8.414 1 96.44 153 GLN B C 1
ATOM 2538 O O . GLN B 1 153 ? -8.273 25.484 7.777 1 96.44 153 GLN B O 1
ATOM 2543 N N . PHE B 1 154 ? -7.312 23.469 7.879 1 96.75 154 PHE B N 1
ATOM 2544 C CA . PHE B 1 154 ? -7.82 22.938 6.617 1 96.75 154 PHE B CA 1
ATOM 2545 C C . PHE B 1 154 ? -8.797 21.797 6.867 1 96.75 154 PHE B C 1
ATOM 2547 O O . PHE B 1 154 ? -8.805 21.203 7.949 1 96.75 154 PHE B O 1
ATOM 2554 N N . PHE B 1 155 ? -9.68 21.484 5.906 1 95.5 155 PHE B N 1
ATOM 2555 C CA . PHE B 1 155 ? -10.602 20.375 5.996 1 95.5 155 PHE B CA 1
ATOM 2556 C C . PHE B 1 155 ? -11.023 19.906 4.609 1 95.5 155 PHE B C 1
ATOM 2558 O O . PHE B 1 155 ? -10.727 20.562 3.609 1 95.5 155 PHE B O 1
ATOM 2565 N N . ILE B 1 156 ? -11.516 18.719 4.531 1 95.44 156 ILE B N 1
ATOM 2566 C CA . ILE B 1 156 ? -12.094 18.203 3.299 1 95.44 156 ILE B CA 1
ATOM 2567 C C . ILE B 1 156 ? -13.594 18.516 3.266 1 95.44 156 ILE B C 1
ATOM 2569 O O . ILE B 1 156 ? -14.328 18.141 4.18 1 95.44 156 ILE B O 1
ATOM 2573 N N . LYS B 1 157 ? -13.992 19.172 2.26 1 93.75 157 LYS B N 1
ATOM 2574 C CA . LYS B 1 157 ? -15.414 19.469 2.09 1 93.75 157 LYS B CA 1
ATOM 2575 C C . LYS B 1 157 ? -16.172 18.281 1.511 1 93.75 157 LYS B C 1
ATOM 2577 O O . LYS B 1 157 ? -16.422 18.234 0.307 1 93.75 157 LYS B O 1
ATOM 2582 N N . ASP B 1 158 ? -16.625 17.469 2.334 1 90.44 158 ASP B N 1
ATOM 2583 C CA . ASP B 1 158 ? -17.234 16.219 1.911 1 90.44 158 ASP B CA 1
ATOM 2584 C C . ASP B 1 158 ? -18.75 16.391 1.714 1 90.44 158 ASP B C 1
ATOM 2586 O O . ASP B 1 158 ? -19.453 15.43 1.383 1 90.44 158 ASP B O 1
ATOM 2590 N N . HIS B 1 159 ? -19.203 17.531 2.016 1 90.5 159 HIS B N 1
ATOM 2591 C CA . HIS B 1 159 ? -20.594 17.906 1.804 1 90.5 159 HIS B CA 1
ATOM 2592 C C . HIS B 1 159 ? -20.703 19.344 1.286 1 90.5 159 HIS B C 1
ATOM 2594 O O . HIS B 1 159 ? -20 20.234 1.775 1 90.5 159 HIS B O 1
ATOM 2600 N N . PRO B 1 160 ? -21.516 19.562 0.35 1 88 160 PRO B N 1
ATOM 2601 C CA . PRO B 1 160 ? -21.594 20.875 -0.288 1 88 160 PRO B CA 1
ATOM 2602 C C . PRO B 1 160 ? -21.875 22 0.703 1 88 160 PRO B C 1
ATOM 2604 O O . PRO B 1 160 ? -21.469 23.141 0.487 1 88 160 PRO B O 1
ATOM 2607 N N . ARG B 1 161 ? -22.594 21.703 1.716 1 87.62 161 ARG B N 1
ATOM 2608 C CA . ARG B 1 161 ? -23.016 22.734 2.645 1 87.62 161 ARG B CA 1
ATOM 2609 C C . ARG B 1 161 ? -21.969 22.969 3.729 1 87.62 161 ARG B C 1
ATOM 2611 O O . ARG B 1 161 ? -22.094 23.891 4.531 1 87.62 161 ARG B O 1
ATOM 2618 N N . ARG B 1 162 ? -20.922 22.141 3.75 1 89.44 162 ARG B N 1
ATOM 2619 C CA . ARG B 1 162 ? -19.906 22.312 4.781 1 89.44 162 ARG B CA 1
ATOM 2620 C C . ARG B 1 162 ? -19 23.516 4.477 1 89.44 162 ARG B C 1
ATOM 2622 O O . ARG B 1 162 ? -18.406 23.594 3.398 1 89.44 162 ARG B O 1
ATOM 2629 N N . GLU B 1 163 ? -18.891 24.391 5.523 1 88.94 163 GLU B N 1
ATOM 2630 C CA . GLU B 1 163 ? -18.141 25.609 5.277 1 88.94 163 GLU B CA 1
ATOM 2631 C C . GLU B 1 163 ? -17 25.766 6.27 1 88.94 163 GLU B C 1
ATOM 2633 O O . GLU B 1 163 ? -16.047 26.5 6.016 1 88.94 163 GLU B O 1
ATOM 2638 N N . TRP B 1 164 ? -17.219 25.062 7.266 1 91.88 164 TRP B N 1
ATOM 2639 C CA . TRP B 1 164 ? -16.266 25.234 8.352 1 91.88 164 TRP B CA 1
ATOM 2640 C C . TRP B 1 164 ? -15.586 23.922 8.703 1 91.88 164 TRP B C 1
ATOM 2642 O O . TRP B 1 164 ? -16.141 22.844 8.445 1 91.88 164 TRP B O 1
ATOM 2652 N N . CYS B 1 165 ? -14.406 23.984 9.391 1 93.75 165 CYS B N 1
ATOM 2653 C CA . CYS B 1 165 ? -13.633 22.781 9.719 1 93.75 165 CYS B CA 1
ATOM 2654 C C . CYS B 1 165 ? -14.242 22.062 10.914 1 93.75 165 CYS B C 1
ATOM 2656 O O . CYS B 1 165 ? -14.039 20.859 11.078 1 93.75 165 CYS B O 1
ATOM 2658 N N . SER B 1 166 ? -14.922 22.828 11.797 1 92.44 166 SER B N 1
ATOM 2659 C CA . SER B 1 166 ? -15.547 22.234 12.977 1 92.44 166 SER B CA 1
ATOM 2660 C C . SER B 1 166 ? -16.812 23 13.367 1 92.44 166 SER B C 1
ATOM 2662 O O . SER B 1 166 ? -17 24.141 12.953 1 92.44 166 SER B O 1
ATOM 2664 N N . PRO B 1 167 ? -17.609 22.359 14.164 1 90.94 167 PRO B N 1
ATOM 2665 C CA . PRO B 1 167 ? -18.781 23.062 14.68 1 90.94 167 PRO B CA 1
ATOM 2666 C C . PRO B 1 167 ? -18.406 24.312 15.469 1 90.94 167 PRO B C 1
ATOM 2668 O O . PRO B 1 167 ? -19.125 25.312 15.422 1 90.94 167 PRO B O 1
ATOM 2671 N N . THR B 1 168 ? -17.391 24.234 16.141 1 91.31 168 THR B N 1
ATOM 2672 C CA . THR B 1 168 ? -16.922 25.375 16.906 1 91.31 168 THR B CA 1
ATOM 2673 C C . THR B 1 168 ? -16.688 26.578 16 1 91.31 168 THR B C 1
ATOM 2675 O O . THR B 1 168 ? -17.062 27.703 16.344 1 91.31 168 THR B O 1
ATOM 2678 N N . CYS B 1 169 ? -16.109 26.422 14.883 1 93.19 169 CYS B N 1
ATOM 2679 C CA . CYS B 1 169 ? -15.875 27.5 13.93 1 93.19 169 CYS B CA 1
ATOM 2680 C C . CYS B 1 169 ? -17.188 28.031 13.383 1 93.19 169 CYS B C 1
ATOM 2682 O O . CYS B 1 169 ? -17.359 29.25 13.219 1 93.19 169 CYS B O 1
ATOM 2684 N N . GLY B 1 170 ? -18.141 27.109 13.055 1 91.62 170 GLY B N 1
ATOM 2685 C CA . GLY B 1 170 ? -19.453 27.547 12.633 1 91.62 170 GLY B CA 1
ATOM 2686 C C . GLY B 1 170 ? -20.156 28.406 13.664 1 91.62 170 GLY B C 1
ATOM 2687 O O . GLY B 1 170 ? -20.75 29.438 13.32 1 91.62 170 GLY B O 1
ATOM 2688 N N . ASN B 1 171 ? -20.047 28 14.828 1 90.88 171 ASN B N 1
ATOM 2689 C CA . ASN B 1 171 ? -20.656 28.734 15.938 1 90.88 171 ASN B CA 1
ATOM 2690 C C . ASN B 1 171 ? -20.031 30.109 16.094 1 90.88 171 ASN B C 1
ATOM 2692 O O . ASN B 1 171 ? -20.719 31.094 16.375 1 90.88 171 ASN B O 1
ATOM 2696 N N . ARG B 1 172 ? -18.781 30.141 15.93 1 88.69 172 ARG B N 1
ATOM 2697 C CA . ARG B 1 172 ? -18.047 31.391 16.031 1 88.69 172 ARG B CA 1
ATOM 2698 C C . ARG B 1 172 ? -18.531 32.375 14.961 1 88.69 172 ARG B C 1
ATOM 2700 O O . ARG B 1 172 ? -18.703 33.562 15.242 1 88.69 172 ARG B O 1
ATOM 2707 N N . VAL B 1 173 ? -18.703 31.969 13.766 1 89.69 173 VAL B N 1
ATOM 2708 C CA . VAL B 1 173 ? -19.156 32.812 12.672 1 89.69 173 VAL B CA 1
ATOM 2709 C C . VAL B 1 173 ? -20.578 33.312 12.945 1 89.69 173 VAL B C 1
ATOM 2711 O O . VAL B 1 173 ? -20.875 34.469 12.766 1 89.69 173 VAL B O 1
ATOM 2714 N N . ARG B 1 174 ? -21.359 32.375 13.328 1 89.62 174 ARG B N 1
ATOM 2715 C CA . ARG B 1 174 ? -22.734 32.75 13.648 1 89.62 174 ARG B CA 1
ATOM 2716 C C . ARG B 1 174 ? -22.781 33.781 14.766 1 89.62 174 ARG B C 1
ATOM 2718 O O . ARG B 1 174 ? -23.562 34.75 14.695 1 89.62 174 ARG B O 1
ATOM 2725 N N . ALA B 1 175 ? -22 33.594 15.727 1 88.25 175 ALA B N 1
ATOM 2726 C CA . ALA B 1 175 ? -21.938 34.531 16.844 1 88.25 175 ALA B CA 1
ATOM 2727 C C . ALA B 1 175 ? -21.469 35.906 16.375 1 88.25 175 ALA B C 1
ATOM 2729 O O . ALA B 1 175 ? -22.016 36.938 16.797 1 88.25 175 ALA B O 1
ATOM 2730 N N . ALA B 1 176 ? -20.547 35.938 15.586 1 85.5 176 ALA B N 1
ATOM 2731 C CA . ALA B 1 176 ? -20.016 37.188 15.047 1 85.5 176 ALA B CA 1
ATOM 2732 C C . ALA B 1 176 ? -21.078 37.906 14.227 1 85.5 176 ALA B C 1
ATOM 2734 O O . ALA B 1 176 ? -21.234 39.125 14.328 1 85.5 176 ALA B O 1
ATOM 2735 N N . ARG B 1 177 ? -21.766 37.188 13.445 1 84.94 177 ARG B N 1
ATOM 2736 C CA . ARG B 1 177 ? -22.828 37.75 12.625 1 84.94 177 ARG B CA 1
ATOM 2737 C C . ARG B 1 177 ? -23.938 38.344 13.5 1 84.94 177 ARG B C 1
ATOM 2739 O O . ARG B 1 177 ? -24.438 39.438 13.211 1 84.94 177 ARG B O 1
ATOM 2746 N N . HIS B 1 178 ? -24.25 37.625 14.477 1 85.81 178 HIS B N 1
ATOM 2747 C CA . HIS B 1 178 ? -25.281 38.062 15.414 1 85.81 178 HIS B CA 1
ATOM 2748 C C . HIS B 1 178 ? -24.859 39.344 16.125 1 85.81 178 HIS B C 1
ATOM 2750 O O . HIS B 1 178 ? -25.656 40.281 16.281 1 85.81 178 HIS B O 1
ATOM 2756 N N . TYR B 1 179 ? -23.656 39.375 16.531 1 82.69 179 TYR B N 1
ATOM 2757 C CA . TYR B 1 179 ? -23.109 40.531 17.219 1 82.69 179 TYR B CA 1
ATOM 2758 C C . TYR B 1 179 ? -23.156 41.75 16.297 1 82.69 179 TYR B C 1
ATOM 2760 O O . TYR B 1 179 ? -23.547 42.844 16.719 1 82.69 179 TYR B O 1
ATOM 2768 N N . LEU B 1 180 ? -22.844 41.594 15.086 1 81.25 180 LEU B N 1
ATOM 2769 C CA . LEU B 1 180 ? -22.828 42.688 14.117 1 81.25 180 LEU B CA 1
ATOM 2770 C C . LEU B 1 180 ? -24.234 43.188 13.859 1 81.25 180 LEU B C 1
ATOM 2772 O O . LEU B 1 180 ? -24.453 44.406 13.727 1 81.25 180 LEU B O 1
ATOM 2776 N N . ARG B 1 181 ? -25.094 42.281 13.797 1 76.88 181 ARG B N 1
ATOM 2777 C CA . ARG B 1 181 ? -26.484 42.656 13.586 1 76.88 181 ARG B CA 1
ATOM 2778 C C . ARG B 1 181 ? -27.031 43.469 14.766 1 76.88 181 ARG B C 1
ATOM 2780 O O . ARG B 1 181 ? -27.781 44.438 14.578 1 76.88 181 ARG B O 1
ATOM 2787 N N . HIS B 1 182 ? -26.578 43.156 15.859 1 75.62 182 HIS B N 1
ATOM 2788 C CA . HIS B 1 182 ? -27.078 43.812 17.047 1 75.62 182 HIS B CA 1
ATOM 2789 C C . HIS B 1 182 ? -26.344 45.125 17.297 1 75.62 182 HIS B C 1
ATOM 2791 O O . HIS B 1 182 ? -26.906 46.094 17.859 1 75.62 182 HIS B O 1
ATOM 2797 N N . ARG B 1 183 ? -25.203 45.25 16.906 1 73.38 183 ARG B N 1
ATOM 2798 C CA . ARG B 1 183 ? -24.5 46.531 17.031 1 73.38 183 ARG B CA 1
ATOM 2799 C C . ARG B 1 183 ? -25.047 47.562 16.047 1 73.38 183 ARG B C 1
ATOM 2801 O O . ARG B 1 183 ? -25.047 48.75 16.344 1 73.38 183 ARG B O 1
ATOM 2808 N N . GLU B 1 184 ? -25.453 47.125 14.953 1 65.5 184 GLU B N 1
ATOM 2809 C CA . GLU B 1 184 ? -26.031 48.062 13.984 1 65.5 184 GLU B CA 1
ATOM 2810 C C . GLU B 1 184 ? -27.391 48.562 14.461 1 65.5 184 GLU B C 1
ATOM 2812 O O . GLU B 1 184 ? -27.812 49.656 14.078 1 65.5 184 GLU B O 1
ATOM 2817 N N . VAL B 1 185 ? -28.031 47.875 15.328 1 67.31 185 VAL B N 1
ATOM 2818 C CA . VAL B 1 185 ? -29.344 48.312 15.805 1 67.31 185 VAL B CA 1
ATOM 2819 C C . VAL B 1 185 ? -29.172 49.25 17.016 1 67.31 185 VAL B C 1
ATOM 2821 O O . VAL B 1 185 ? -30.094 49.938 17.406 1 67.31 185 VAL B O 1
ATOM 2824 N N . ARG B 1 186 ? -28.031 49.281 17.516 1 54.25 186 ARG B N 1
ATOM 2825 C CA . ARG B 1 186 ? -27.906 50.25 18.594 1 54.25 186 ARG B CA 1
ATOM 2826 C C . ARG B 1 186 ? -27.359 51.562 18.062 1 54.25 186 ARG B C 1
ATOM 2828 O O . ARG B 1 186 ? -26.5 51.594 17.172 1 54.25 186 ARG B O 1
#

Secondary structure (DSSP, 8-state):
------HHHHHHTTEEEETTEEEETTSSHHHHHHHHHHTHHHHT-SS-----GGGHHHHHHHHHHHHHHHHHHHTTT-S---HHHHHHHHHHHHHS-EEEEEEEETTEEEEEEEESS-HHHHHHHHHHHHHHHHHHS--SS-EEE--STT---EEE--STT--SSSHHHHHHHHHHHHHHHHHHH-/------HHHHHHTTEEEETTEEEETTSSHHHHHHHHHHTHHHHT-SS-----GGGHHHHHHHHHHHHHHHHHHHTTT-S---HHHHHHHHHHHHHS-EEEEEEEETTEEEEEEEESS-HHHHHHHHHHHHHHHHHHS--SS-EEE--STT---EEE--STT--SSSHHHHHHHHHHHHHHHHHHH-

Sequence (372 aa):
MVVSEPLSLRFANTRYAVRGQAHDGIGTRELLHAWLTRHADELGLTGAPRIGRTDVPAFVDLRDAVRDLIAVAVDGGRAPAHDDGVALLNRLSAGAPSWPTLVRADGRFQVVERATGDARASALAALARDAMTLLGGDLPGPLRACGAPGCVQFFIKDHPRREWCSPTCGNRVRAARHYLRHREVRMVVSEPLSLRFANTRYAVRGQAHDGIGTRELLHAWLTRHADELGLTGAPRIGRTDVPAFVDLRDAVRDLIAVAVDGGRAPAHDDGVALLNRLSAGAPSWPTLVRADGRFQVVERATGDARASALAALARDAMTLLGGDLPGPLRACGAPGCVQFFIKDHPRREWCSPTCGNRVRAARHYLRHREVR

pLDDT: mean 88.01, std 10.64, range [28.97, 98.31]

Solvent-accessible surface area (backbone atoms only — not comparable to full-atom values): 20166 Å² total; per-residue (Å²): 125,89,72,75,74,56,67,34,57,57,52,36,42,33,43,36,45,59,96,70,38,81,44,62,53,41,76,39,54,68,38,33,44,52,51,47,47,75,42,18,70,84,47,69,42,100,51,62,49,88,70,49,81,82,45,36,59,60,52,50,52,48,31,50,30,50,42,55,52,48,50,22,56,47,58,70,40,68,44,76,84,58,62,65,36,44,50,48,36,32,50,34,19,59,64,22,42,45,33,63,32,62,43,78,55,95,73,35,54,36,64,44,82,42,58,81,39,55,56,58,46,32,40,50,11,40,42,29,47,44,38,36,44,66,65,30,45,92,61,86,35,55,59,39,65,28,70,32,88,62,46,70,36,64,37,65,39,69,42,94,85,56,64,48,68,42,70,68,42,47,51,49,46,52,50,50,51,51,50,52,58,52,53,69,73,98,124,90,74,75,75,57,67,35,57,56,52,36,42,32,41,36,46,60,95,70,39,80,45,62,53,41,76,40,57,68,38,35,45,51,52,47,47,74,41,18,69,84,45,68,42,100,50,64,49,87,71,48,80,81,45,38,59,58,52,50,51,48,33,51,31,50,41,52,52,48,49,22,57,48,59,69,41,70,44,77,82,57,63,66,36,43,51,50,35,33,50,34,19,59,63,22,41,46,33,63,32,61,44,78,56,96,72,34,53,34,64,44,81,44,59,82,39,54,57,57,46,33,42,49,12,41,43,30,45,42,36,37,46,68,63,32,44,92,63,88,35,55,61,38,66,28,71,33,88,64,47,69,36,65,37,65,40,69,41,92,82,56,64,49,70,42,70,68,41,46,50,50,45,52,50,52,52,51,52,52,56,53,53,70,73,98

InterPro domains:
  IPR010852 Putative stress-induced transcription regulator [PF07336] (6-137)
  IPR010852 Putative stress-induced transcription regulator [PTHR35525] (3-184)
  IPR021005 Zinc finger, CGNR [PF11706] (143-182)
  IPR023286 ABATE domain superfamily [G3DSA:1.10.3300.10] (2-183)
  IPR023286 ABATE domain superfamily [SSF160904] (3-181)

Radius of gyration: 26.94 Å; Cα contacts (8 Å, |Δi|>4): 577; chains: 2; bounding box: 47×101×50 Å

Organism: NCBI:txid175570

Nearest PDB structures (foldseek):
  2dqr-assembly1_B  TM=3.048E-01  e=2.228E+00  Bacillus subtilis
  4lgv-assembly1_D  TM=4.178E-01  e=6.084E+00  Mycobacterium avium 104
  9b8p-assembly1_H  TM=2.653E-01  e=2.107E+00  Rattus norvegicus
  5knc-assembly1_G  TM=2.529E-01  e=2.228E+00  Enterococcus hirae ATCC 9790
  9brq-assembly1_7  TM=2.337E-01  e=3.682E+00  Mus musculus

Foldseek 3Di:
DPPDDQPLQVLLPCFKDDPLHTHHQQQAQVSVQVSCQVCVVVLQHPHGDPDDRVLSVLSVVLSVLLLVLLVCQQVVNPDPDPVVSVVSLVCLLVVKDKDWDWDDDPNDIDIGIDIPDGRSSSSSNSSSVSSCCVNPHDDLAGKHAAPQPSTGHIDGCNDPPDRGRDVVSVVNVVVVVVVVVVVVVD/DPPDDQPLQVLLQCFKDDPLHTHHQLQAQVSVQVSCQVCVVVLQHPHGDPDDRVLSVLSVVLSVLLLVLLVCQQVVNPDPDPVVSVVSLVCLLVVKDKDWDWDADPNDIDIGIDIPDGRSSSSSNSSSVSSCCVNPHDDLAGKHAAPQPSTGHIDGCNDPPDRGRDVVSVVNVVVVVVVVVVVVVD